Protein AF-A0A8J9Z2L7-F1 (afdb_monomer)

Sequence (195 aa):
MGVGAASMSADIEAAVGYNLTLVGPLVDHYILQLGQGMSRRLRPRFHTGPAVFSINVPPTLWRHLETLLTGYGGTATRQCCVSRAGVRSVRVTIPDIATAQRIWSPARTDGSNHLCRRHFGREAHAGQDGQIRYTSRYLGYSAVVVSSLTPVVVTCQLRTGTTTCSFYRQNYTEGGLAINTTLQATLNSADASLP

Secondary structure (DSSP, 8-state):
---------HHHHHHHHHHHHHHHHHHHHHHHHHHHHHHHHTSTTS-SEEEEEEEE--HHHHHHHHHHHHHTT-EEEEEE--STT--EEEEEEE-SHHHHHHHT-GGGTTS--SSEEEEEEEEEEE-TTS-EEEEEEEEEEEEEE--SSS-EEEEEETTTTEEEEEEEEEEE-TT--BS-HHHHHHHHHHHTT--

Nearest PDB structures (foldseek):
  8t5u-assembly1_A  TM=2.289E-01  e=2.971E-01  Mus musculus
  2zc7-assembly3_C  TM=2.705E-01  e=3.110E+00  Klebsiella pneumoniae
  1l0e-assembly2_B  TM=2.005E-01  e=1.216E+00  Escherichia coli
  1s6r-assembly1_A  TM=2.059E-01  e=1.216E+00  Enterobacter cloacae
  1l0f-assembly2_B  TM=2.002E-01  e=2.062E+00  Escherichia coli

Radius of gyration: 21.98 Å; Cα contacts (8 Å, |Δi|>4): 331; chains: 1; bounding box: 50×55×80 Å

pLDDT: mean 82.65, std 14.58, range [35.5, 96.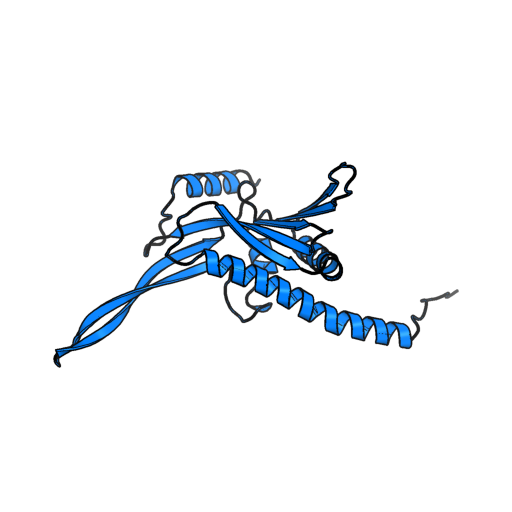75]

Foldseek 3Di:
DDDDDPPDDVVVVVVVVVVVVVLLVVLLVVLQVVLQQLLVQFAPVHAFWKDKDKDFAQLVSVVVNLCLLVVLPWDKDWDQDPDPVGWIKIKIWAAAPVSVCVSNPCVSHVNDRSFKAWDWDWDWDQDPVRDTDTDTHTFFMKGWAHHNVFIWMWMAGNVRSMIMIMTTMWTAGPVRHTPDVVVVVVSVVRVVPDD

Structure (mmCIF, N/CA/C/O backbone):
data_AF-A0A8J9Z2L7-F1
#
_entry.id   AF-A0A8J9Z2L7-F1
#
loop_
_atom_site.group_PDB
_atom_site.id
_atom_site.type_symbol
_atom_site.label_atom_id
_atom_site.label_alt_id
_atom_site.label_comp_id
_atom_site.label_asym_id
_atom_site.label_entity_id
_atom_site.label_seq_id
_atom_site.pdbx_PDB_ins_code
_atom_site.Cartn_x
_atom_site.Cartn_y
_atom_site.Cartn_z
_atom_site.occupancy
_atom_site.B_iso_or_equiv
_atom_site.auth_seq_id
_atom_site.auth_comp_id
_atom_site.auth_asym_id
_atom_site.auth_atom_id
_atom_site.pdbx_PDB_model_num
ATOM 1 N N . MET A 1 1 ? 15.530 -38.954 -34.291 1.00 35.50 1 MET A N 1
ATOM 2 C CA . MET A 1 1 ? 16.442 -37.818 -34.537 1.00 35.50 1 MET A CA 1
ATOM 3 C C . MET A 1 1 ? 16.290 -36.856 -33.373 1.00 35.50 1 MET A C 1
ATOM 5 O O . MET A 1 1 ? 15.257 -36.212 -33.277 1.00 35.50 1 MET A O 1
ATOM 9 N N . GLY A 1 2 ? 17.232 -36.865 -32.432 1.00 40.84 2 GLY A N 1
ATOM 10 C CA . GLY A 1 2 ? 17.215 -35.993 -31.257 1.00 40.84 2 GLY A CA 1
ATOM 11 C C . GLY A 1 2 ? 18.384 -35.020 -31.328 1.00 40.84 2 GLY A C 1
ATOM 12 O O . GLY A 1 2 ? 19.523 -35.462 -31.415 1.00 40.84 2 GLY A O 1
ATOM 13 N N . VAL A 1 3 ? 18.090 -33.723 -31.321 1.00 41.09 3 VAL A N 1
ATOM 14 C CA . VAL A 1 3 ? 19.039 -32.608 -31.167 1.00 41.09 3 VAL A CA 1
ATOM 15 C C . VAL A 1 3 ? 18.213 -31.463 -30.572 1.00 41.09 3 VAL A C 1
ATOM 17 O O . VAL A 1 3 ? 17.158 -31.157 -31.112 1.00 41.09 3 VAL A O 1
ATOM 20 N N . GLY A 1 4 ? 18.533 -30.786 -29.480 1.00 35.62 4 GLY A N 1
ATOM 21 C CA . GLY A 1 4 ? 19.560 -30.915 -28.459 1.00 35.62 4 GLY A CA 1
ATOM 22 C C . GLY A 1 4 ? 19.168 -29.874 -27.407 1.00 35.62 4 GLY A C 1
ATOM 23 O O . GLY A 1 4 ? 19.079 -28.689 -27.726 1.00 35.62 4 GLY A O 1
ATOM 24 N N . ALA A 1 5 ? 18.834 -30.304 -26.189 1.00 43.84 5 ALA A N 1
ATOM 25 C CA . ALA A 1 5 ? 18.627 -29.375 -25.085 1.00 43.84 5 ALA A CA 1
ATOM 26 C C . ALA A 1 5 ? 19.991 -28.748 -24.784 1.00 43.84 5 ALA A C 1
ATOM 28 O O . ALA A 1 5 ? 20.909 -29.454 -24.371 1.00 43.84 5 ALA A O 1
ATOM 29 N N . ALA A 1 6 ? 20.151 -27.459 -25.089 1.00 49.94 6 ALA A N 1
ATOM 30 C CA . ALA A 1 6 ? 21.378 -26.728 -24.816 1.00 49.94 6 ALA A CA 1
ATOM 31 C C . ALA A 1 6 ? 21.681 -26.828 -23.314 1.00 49.94 6 ALA A C 1
ATOM 33 O O . ALA A 1 6 ? 20.992 -26.221 -22.497 1.00 49.94 6 ALA A O 1
ATOM 34 N N . SER A 1 7 ? 22.674 -27.643 -22.954 1.00 57.78 7 SER A N 1
ATOM 35 C CA . SER A 1 7 ? 23.152 -27.759 -21.583 1.00 57.78 7 SER A CA 1
ATOM 36 C C . SER A 1 7 ? 23.787 -26.427 -21.200 1.00 57.78 7 SER A C 1
ATOM 38 O O . SER A 1 7 ? 24.862 -26.073 -21.691 1.00 57.78 7 SER A O 1
ATOM 40 N N . MET A 1 8 ? 23.096 -25.667 -20.361 1.00 55.44 8 MET A N 1
ATOM 41 C CA . MET A 1 8 ? 23.640 -24.478 -19.721 1.00 55.44 8 MET A CA 1
ATOM 42 C C . MET A 1 8 ? 24.857 -24.926 -18.895 1.00 55.44 8 MET A C 1
ATOM 44 O O . MET A 1 8 ? 24.758 -25.888 -18.138 1.00 55.44 8 MET A O 1
ATOM 48 N N . SER A 1 9 ? 26.036 -24.328 -19.099 1.00 69.81 9 SER A N 1
ATOM 49 C CA . SER A 1 9 ? 27.246 -24.778 -18.397 1.00 69.81 9 SER A CA 1
ATOM 50 C C . SER A 1 9 ? 27.082 -24.585 -16.887 1.00 69.81 9 SER A C 1
ATOM 52 O O . SER A 1 9 ? 26.606 -23.526 -16.472 1.00 69.81 9 SER A O 1
ATOM 54 N N . ALA A 1 10 ? 27.532 -25.547 -16.080 1.00 66.94 10 ALA A N 1
ATOM 55 C CA . ALA A 1 10 ? 27.380 -25.549 -14.620 1.00 66.94 10 ALA A CA 1
ATOM 56 C C . ALA A 1 10 ? 27.848 -24.247 -13.937 1.00 66.94 10 ALA A C 1
ATOM 58 O O . ALA A 1 10 ? 27.241 -23.806 -12.966 1.00 66.94 10 ALA A O 1
ATOM 59 N N . ASP A 1 11 ? 28.861 -23.573 -14.486 1.00 60.12 11 ASP A N 1
ATOM 60 C CA . ASP A 1 11 ? 29.358 -22.290 -13.970 1.00 60.12 11 ASP A CA 1
ATOM 61 C C . ASP A 1 11 ? 28.362 -21.138 -14.165 1.00 60.12 11 ASP A C 1
ATOM 63 O O . ASP A 1 11 ? 28.245 -20.250 -13.321 1.00 60.12 11 ASP A O 1
ATOM 67 N N . ILE A 1 12 ? 27.599 -21.168 -15.261 1.00 57.69 12 ILE A N 1
ATOM 68 C CA . ILE A 1 12 ? 26.518 -20.215 -15.527 1.00 57.69 12 ILE A CA 1
ATOM 69 C C . ILE A 1 12 ? 25.335 -20.534 -14.614 1.00 57.69 12 ILE A C 1
ATOM 71 O O . ILE A 1 12 ? 24.745 -19.616 -14.060 1.00 57.69 12 ILE A O 1
ATOM 75 N N . GLU A 1 13 ? 25.009 -21.808 -14.406 1.00 60.59 13 GLU A N 1
ATOM 76 C CA . GLU A 1 13 ? 23.967 -22.224 -13.461 1.00 60.59 13 GLU A CA 1
ATOM 77 C C . GLU A 1 13 ? 24.297 -21.803 -12.025 1.00 60.59 13 GLU A C 1
ATOM 79 O O . GLU A 1 13 ? 23.452 -21.224 -11.344 1.00 60.59 13 GLU A O 1
ATOM 84 N N . ALA A 1 14 ? 25.543 -22.001 -11.590 1.00 56.97 14 ALA A N 1
ATOM 85 C CA . ALA A 1 14 ? 26.022 -21.554 -10.292 1.00 56.97 14 ALA A CA 1
ATOM 86 C C . ALA A 1 14 ? 25.994 -20.023 -10.190 1.00 56.97 14 ALA A C 1
ATOM 88 O O . ALA A 1 14 ? 25.432 -19.485 -9.240 1.00 56.97 14 ALA A O 1
ATOM 89 N N . ALA A 1 15 ? 26.525 -19.296 -11.178 1.00 57.75 15 ALA A N 1
ATOM 90 C CA . ALA A 1 15 ? 26.525 -17.832 -11.176 1.00 57.75 15 ALA A CA 1
ATOM 91 C C . ALA A 1 15 ? 25.106 -17.234 -11.227 1.00 57.75 15 ALA A C 1
ATOM 93 O O . ALA A 1 15 ? 24.830 -16.228 -10.570 1.00 57.75 15 ALA A O 1
ATOM 94 N N . VAL 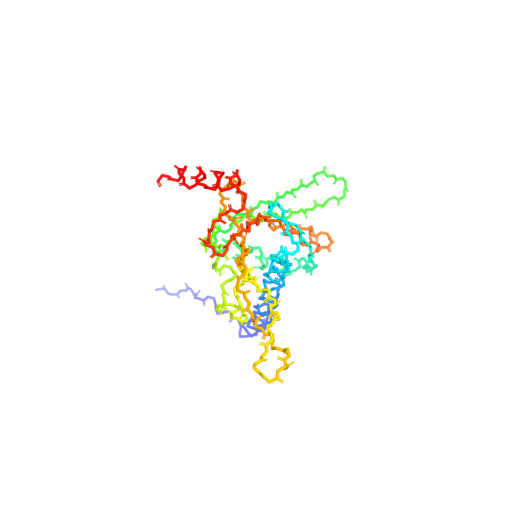A 1 16 ? 24.189 -17.844 -11.979 1.00 59.72 16 VAL A N 1
ATOM 95 C CA .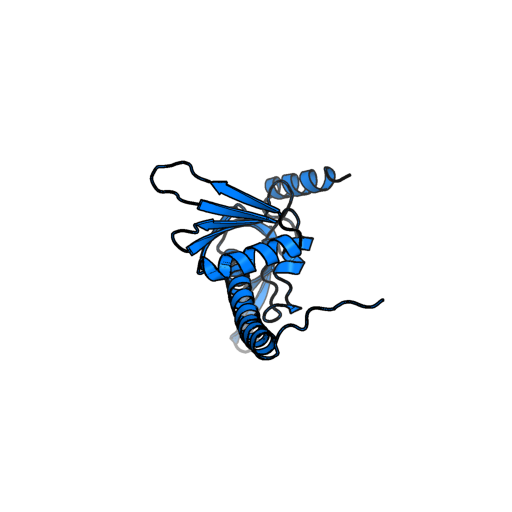 VAL A 1 16 ? 22.771 -17.462 -12.022 1.00 59.72 16 VAL A CA 1
ATOM 96 C C . VAL A 1 16 ? 22.093 -17.808 -10.698 1.00 59.72 16 VAL A C 1
ATOM 98 O O . VAL A 1 16 ? 21.376 -16.969 -10.161 1.00 59.72 16 VAL A O 1
ATOM 101 N N . GLY A 1 17 ? 22.383 -18.971 -10.113 1.00 54.38 17 GLY A N 1
ATOM 102 C CA . GLY A 1 17 ? 21.909 -19.373 -8.791 1.00 54.38 17 GLY A CA 1
ATOM 103 C C . GLY A 1 17 ? 22.358 -18.415 -7.685 1.00 54.38 17 GLY A C 1
ATOM 104 O O . GLY A 1 17 ? 21.526 -17.963 -6.899 1.00 54.38 17 GLY A O 1
ATOM 105 N N . TYR A 1 18 ? 23.637 -18.023 -7.661 1.00 55.59 18 TYR A N 1
ATOM 106 C CA . TYR A 1 18 ? 24.196 -17.050 -6.711 1.00 55.59 18 TYR A CA 1
ATOM 107 C C . TYR A 1 18 ? 23.611 -15.641 -6.895 1.00 55.59 18 TYR A C 1
ATOM 109 O O . TYR A 1 18 ? 23.259 -14.970 -5.925 1.00 55.59 18 TYR A O 1
ATOM 117 N N . ASN A 1 19 ? 23.444 -15.186 -8.140 1.00 57.50 19 ASN A N 1
ATOM 118 C CA . ASN A 1 19 ? 22.815 -13.891 -8.404 1.00 57.50 19 ASN A CA 1
ATOM 119 C C . ASN A 1 19 ? 21.320 -13.887 -8.037 1.00 57.50 19 ASN A C 1
ATOM 121 O O . ASN A 1 19 ? 20.838 -12.920 -7.452 1.00 57.50 19 ASN A O 1
ATOM 125 N N . LEU A 1 20 ? 20.580 -14.965 -8.312 1.00 57.41 20 LEU A N 1
ATOM 126 C CA . LEU A 1 20 ? 19.163 -15.087 -7.946 1.00 57.41 20 LEU A CA 1
ATOM 127 C C . LEU A 1 20 ? 18.958 -15.192 -6.428 1.00 57.41 20 LEU A C 1
ATOM 129 O O . LEU A 1 20 ? 18.031 -14.575 -5.899 1.00 57.41 20 LEU A O 1
ATOM 133 N N . THR A 1 21 ? 19.839 -15.913 -5.726 1.00 61.78 21 THR A N 1
ATOM 134 C CA . THR A 1 21 ? 19.800 -16.041 -4.256 1.00 61.78 21 THR A CA 1
ATOM 135 C C . THR A 1 21 ? 20.042 -14.717 -3.538 1.00 61.78 21 THR A C 1
ATOM 137 O O . THR A 1 21 ? 19.477 -14.517 -2.467 1.00 61.78 21 THR A O 1
ATOM 140 N N . LEU A 1 22 ? 20.803 -13.784 -4.122 1.00 65.50 22 LEU A N 1
ATOM 141 C CA . LEU A 1 22 ? 20.984 -12.443 -3.555 1.00 65.50 22 LEU A CA 1
ATOM 142 C C . LEU A 1 22 ? 19.869 -11.465 -3.972 1.00 65.50 22 LEU A C 1
ATOM 144 O O . LEU A 1 22 ? 19.419 -10.646 -3.169 1.00 65.50 22 LEU A O 1
ATOM 148 N N . VAL A 1 23 ? 19.408 -11.534 -5.226 1.00 76.31 23 VAL A N 1
ATOM 149 C CA . VAL A 1 23 ? 18.422 -10.583 -5.770 1.00 76.31 23 VAL A CA 1
ATOM 150 C C . VAL A 1 23 ? 17.047 -10.751 -5.123 1.00 76.31 23 VAL A C 1
ATOM 152 O O . VAL A 1 23 ? 16.400 -9.741 -4.848 1.00 76.31 23 VAL A O 1
ATOM 155 N N . GLY A 1 24 ? 16.611 -11.981 -4.829 1.00 80.12 24 GLY A N 1
ATOM 156 C CA . GLY A 1 24 ? 15.323 -12.238 -4.169 1.00 80.12 24 GLY A CA 1
ATOM 157 C C . GLY A 1 24 ? 15.169 -11.489 -2.834 1.00 80.12 24 GLY A C 1
ATOM 158 O O . GLY A 1 24 ? 14.312 -10.606 -2.738 1.00 80.12 24 GLY A O 1
ATOM 159 N N . PRO A 1 25 ? 16.044 -11.737 -1.840 1.00 84.25 25 PRO A N 1
ATOM 160 C CA . PRO A 1 25 ? 16.013 -11.045 -0.551 1.00 84.25 25 PRO A CA 1
ATOM 161 C C . PRO A 1 25 ? 16.142 -9.520 -0.657 1.00 84.25 25 PRO A C 1
ATOM 163 O O . PRO A 1 25 ? 15.517 -8.789 0.113 1.00 84.25 25 PRO A O 1
ATOM 166 N N . LEU A 1 26 ? 16.924 -9.013 -1.617 1.00 86.50 26 LEU A N 1
ATOM 167 C CA . LEU A 1 26 ? 17.055 -7.571 -1.842 1.00 86.50 26 LEU A CA 1
ATOM 168 C C . LEU A 1 26 ? 15.757 -6.954 -2.372 1.00 86.50 26 LEU A C 1
ATOM 170 O O . LEU A 1 26 ? 15.351 -5.888 -1.911 1.00 86.50 26 LEU A O 1
ATOM 174 N N . VAL A 1 27 ? 15.081 -7.612 -3.316 1.00 88.19 27 VAL A N 1
ATOM 175 C CA . VAL A 1 27 ? 13.773 -7.159 -3.812 1.00 88.19 27 VAL A CA 1
ATOM 176 C C . VAL A 1 27 ? 12.740 -7.194 -2.686 1.00 88.19 27 VAL A C 1
ATOM 178 O O . VAL A 1 27 ? 11.997 -6.225 -2.513 1.00 88.19 27 VAL A O 1
ATOM 181 N N . ASP A 1 28 ? 12.737 -8.249 -1.872 1.00 88.12 28 ASP A N 1
ATOM 182 C CA . ASP A 1 28 ? 11.839 -8.382 -0.719 1.00 88.12 28 ASP A CA 1
ATOM 183 C C . ASP A 1 28 ? 12.077 -7.298 0.327 1.00 88.12 28 ASP A C 1
ATOM 185 O O . ASP A 1 28 ? 11.120 -6.717 0.842 1.00 88.12 28 ASP A O 1
ATOM 189 N N . HIS A 1 29 ? 13.337 -6.929 0.565 1.00 90.12 29 HIS A N 1
ATOM 190 C CA . HIS A 1 29 ? 13.677 -5.800 1.421 1.00 90.12 29 HIS A CA 1
ATOM 191 C C . HIS A 1 29 ? 13.029 -4.494 0.936 1.00 90.12 29 HIS A C 1
ATOM 193 O O . HIS A 1 29 ? 12.456 -3.754 1.737 1.00 90.12 29 HIS A O 1
ATOM 199 N N . TYR A 1 30 ? 13.056 -4.204 -0.368 1.00 92.31 30 TYR A N 1
ATOM 200 C CA . TYR A 1 30 ? 12.425 -2.991 -0.900 1.00 92.31 30 TYR A CA 1
ATOM 201 C C . TYR A 1 30 ? 10.895 -3.056 -0.892 1.00 92.31 30 TYR A C 1
ATOM 203 O O . TYR A 1 30 ? 10.243 -2.042 -0.630 1.00 92.31 30 TYR A O 1
ATOM 211 N N . ILE A 1 31 ? 10.305 -4.233 -1.103 1.00 91.88 31 ILE A N 1
ATOM 212 C CA . ILE A 1 31 ? 8.859 -4.436 -0.937 1.00 91.88 31 ILE A CA 1
ATOM 213 C C . ILE A 1 31 ? 8.446 -4.190 0.518 1.00 91.88 31 ILE A C 1
ATOM 215 O O . ILE A 1 31 ? 7.466 -3.480 0.766 1.00 91.88 31 ILE A O 1
ATOM 219 N N . LEU A 1 32 ? 9.232 -4.689 1.475 1.00 92.62 32 LEU A N 1
ATOM 220 C CA . LEU A 1 32 ? 9.053 -4.426 2.899 1.00 92.62 32 LEU A CA 1
ATOM 221 C C . LEU A 1 32 ? 9.188 -2.930 3.207 1.00 92.62 32 LEU A C 1
ATOM 223 O O . LEU A 1 32 ? 8.340 -2.376 3.903 1.00 92.62 32 LEU A O 1
ATOM 227 N N . GLN A 1 33 ? 10.195 -2.238 2.664 1.00 93.38 33 GLN A N 1
ATOM 228 C CA . GLN A 1 33 ? 10.343 -0.790 2.845 1.00 93.38 33 GLN A CA 1
ATOM 229 C C . GLN A 1 33 ? 9.135 -0.007 2.309 1.00 93.38 33 GLN A C 1
ATOM 231 O O . GLN A 1 33 ? 8.671 0.927 2.970 1.00 93.38 33 GLN A O 1
ATOM 236 N N . LEU A 1 34 ? 8.592 -0.394 1.149 1.00 94.00 34 LEU A N 1
ATOM 237 C CA . LEU A 1 34 ? 7.359 0.189 0.613 1.00 94.00 34 LEU A CA 1
ATOM 238 C C . LEU A 1 34 ? 6.175 -0.060 1.559 1.00 94.00 34 LEU A C 1
ATOM 240 O O . LEU A 1 34 ? 5.474 0.886 1.922 1.00 94.00 34 LEU A O 1
ATOM 244 N N . GLY A 1 35 ? 5.994 -1.294 2.036 1.00 93.50 35 GLY A N 1
ATOM 245 C CA . GLY A 1 35 ? 4.934 -1.639 2.988 1.00 93.50 35 GLY A CA 1
ATOM 246 C C . GLY A 1 35 ? 5.051 -0.866 4.308 1.00 93.50 35 GLY A C 1
ATOM 247 O O . GLY A 1 35 ? 4.097 -0.241 4.778 1.00 93.50 35 GLY A O 1
ATOM 248 N N . GLN A 1 36 ? 6.247 -0.801 4.890 1.00 93.75 36 GLN A N 1
ATOM 249 C CA . GLN A 1 36 ? 6.508 -0.003 6.088 1.00 93.75 36 GLN A CA 1
ATOM 250 C C . GLN A 1 36 ? 6.245 1.488 5.850 1.00 93.75 36 GLN A C 1
ATOM 252 O O . GLN A 1 36 ? 5.700 2.167 6.726 1.00 93.75 36 GLN A O 1
ATOM 257 N N . GLY A 1 37 ? 6.602 2.005 4.672 1.00 94.56 37 GLY A N 1
ATOM 258 C CA . GLY A 1 37 ? 6.291 3.366 4.249 1.00 94.56 37 GLY A CA 1
ATOM 259 C C . GLY A 1 37 ? 4.787 3.644 4.255 1.00 94.56 37 GLY A C 1
ATOM 260 O O . GLY A 1 37 ? 4.357 4.633 4.857 1.00 94.56 37 GLY A O 1
ATOM 261 N N . MET A 1 38 ? 3.982 2.733 3.700 1.00 94.75 38 MET A N 1
ATOM 262 C CA . MET A 1 38 ? 2.518 2.809 3.756 1.00 94.75 38 MET A CA 1
ATOM 263 C C . MET A 1 38 ? 2.012 2.782 5.201 1.00 94.75 38 MET A C 1
ATOM 265 O O . MET A 1 38 ? 1.351 3.722 5.646 1.00 94.75 38 MET A O 1
ATOM 269 N N . SER A 1 39 ? 2.412 1.781 5.988 1.00 94.00 39 SER A N 1
ATOM 270 C CA . SER A 1 39 ? 1.982 1.615 7.384 1.00 94.00 39 SER A CA 1
ATOM 271 C C . SER A 1 39 ? 2.339 2.812 8.281 1.00 94.00 39 SER A C 1
ATOM 273 O O . SER A 1 39 ? 1.588 3.183 9.193 1.00 94.00 39 SER A O 1
ATOM 275 N N . ARG A 1 40 ? 3.471 3.484 8.029 1.00 94.12 40 ARG A N 1
ATOM 276 C CA . ARG A 1 40 ? 3.850 4.725 8.732 1.00 94.12 40 ARG A CA 1
ATOM 277 C C . ARG A 1 40 ? 2.889 5.873 8.431 1.00 94.12 40 ARG A C 1
ATOM 279 O O . ARG A 1 40 ? 2.658 6.704 9.309 1.00 94.12 40 ARG A O 1
ATOM 286 N N . ARG A 1 41 ? 2.327 5.924 7.224 1.00 95.38 41 ARG A N 1
ATOM 287 C CA . ARG A 1 41 ? 1.350 6.935 6.784 1.00 95.38 41 ARG A CA 1
ATOM 288 C C . ARG A 1 41 ? -0.091 6.598 7.163 1.00 95.38 41 ARG A C 1
ATOM 290 O O . ARG A 1 41 ? -0.947 7.462 6.992 1.00 95.38 41 ARG A O 1
ATOM 297 N N . LEU A 1 42 ? -0.329 5.416 7.728 1.00 94.25 42 LEU A N 1
ATOM 298 C CA . LEU A 1 42 ? -1.598 5.016 8.341 1.00 94.25 42 LEU A CA 1
ATOM 299 C C . LEU A 1 42 ? -1.689 5.367 9.834 1.00 94.25 42 LEU A C 1
ATOM 301 O O . LEU A 1 42 ? -2.661 4.999 10.466 1.00 94.25 42 LEU A O 1
ATOM 305 N N . ARG A 1 43 ? -0.690 6.022 10.446 1.00 91.44 43 ARG A N 1
ATOM 306 C CA . ARG A 1 43 ? -0.738 6.399 11.877 1.00 91.44 43 ARG A CA 1
ATOM 307 C C . ARG A 1 43 ? -1.921 7.341 12.194 1.00 91.44 43 ARG A C 1
ATOM 309 O O . ARG A 1 43 ? -2.243 8.162 11.342 1.00 91.44 43 ARG A O 1
ATOM 316 N N . PRO A 1 44 ? -2.457 7.343 13.434 1.00 84.69 44 PRO A N 1
ATOM 317 C CA . PRO A 1 44 ? -3.661 8.109 13.794 1.00 84.69 44 PRO A CA 1
ATOM 318 C C . PRO A 1 44 ? -3.587 9.612 13.492 1.00 84.69 44 PRO A C 1
ATOM 320 O O . PRO A 1 44 ? -4.590 10.234 13.170 1.00 84.69 44 PRO A O 1
ATOM 323 N N . ARG A 1 45 ? -2.384 10.203 13.556 1.00 87.44 45 ARG A N 1
ATOM 324 C CA . ARG A 1 45 ? -2.146 11.636 13.290 1.00 87.44 45 ARG A CA 1
ATOM 325 C C . ARG A 1 45 ? -2.464 12.086 11.859 1.00 87.44 45 ARG A C 1
ATOM 327 O O . ARG A 1 45 ? -2.326 13.259 11.541 1.00 87.44 45 ARG A O 1
ATOM 334 N N . PHE A 1 46 ? -2.742 11.147 10.964 1.00 89.19 46 PHE A N 1
ATOM 335 C CA . PHE A 1 46 ? -2.898 11.396 9.547 1.00 89.19 46 PHE A CA 1
ATOM 336 C C . PHE A 1 46 ? -4.373 11.308 9.128 1.00 89.19 46 PHE A C 1
ATOM 338 O O . PHE A 1 46 ? -5.043 10.311 9.383 1.00 89.19 46 PHE A O 1
ATOM 345 N N . HIS A 1 47 ? -4.862 12.336 8.431 1.00 87.56 47 HIS A N 1
ATOM 346 C CA . HIS A 1 47 ? -6.238 12.396 7.923 1.00 87.56 47 HIS A CA 1
ATOM 347 C C . HIS A 1 47 ? -6.444 11.561 6.654 1.00 87.56 47 HIS A C 1
ATOM 349 O O . HIS A 1 47 ? -5.492 11.320 5.911 1.00 87.56 47 HIS A O 1
ATOM 355 N N . THR A 1 48 ? -7.688 11.169 6.376 1.00 90.69 48 THR A N 1
ATOM 356 C CA . THR A 1 48 ? -8.103 10.486 5.135 1.00 90.69 48 THR A CA 1
ATOM 357 C C . THR A 1 48 ? -7.680 11.247 3.878 1.00 90.69 48 THR A C 1
ATOM 359 O O . THR A 1 48 ? -7.680 12.477 3.893 1.00 90.69 48 THR A O 1
ATOM 362 N N . GLY A 1 49 ? -7.376 10.537 2.791 1.00 91.00 49 GLY A N 1
ATOM 363 C CA . GLY A 1 49 ? -7.038 11.138 1.496 1.00 91.00 49 GLY A CA 1
ATOM 364 C C . GLY A 1 49 ? -5.727 10.614 0.899 1.00 91.00 49 GLY A C 1
ATOM 365 O O . GLY A 1 49 ? -5.281 9.523 1.266 1.00 91.00 49 GLY A O 1
ATOM 366 N N . PRO A 1 50 ? -5.106 11.358 -0.034 1.00 93.44 50 PRO A N 1
ATOM 367 C CA . PRO A 1 50 ? -3.885 10.922 -0.696 1.00 93.44 50 PRO A CA 1
ATOM 368 C C . PRO A 1 50 ? -2.683 10.961 0.256 1.00 93.44 50 PRO A C 1
ATOM 370 O O . PRO A 1 50 ? -2.489 11.894 1.038 1.00 93.44 50 PRO A O 1
ATOM 373 N N . ALA A 1 51 ? -1.841 9.940 0.168 1.00 95.19 51 ALA A N 1
ATOM 374 C CA . ALA A 1 51 ? -0.584 9.825 0.882 1.00 95.19 51 ALA A CA 1
ATOM 375 C C . ALA A 1 51 ? 0.538 9.511 -0.106 1.00 95.19 51 ALA A C 1
ATOM 377 O O . ALA A 1 51 ? 0.376 8.696 -1.011 1.00 95.19 51 ALA A O 1
ATOM 378 N N . VAL A 1 52 ? 1.688 10.155 0.093 1.00 96.19 52 VAL A N 1
ATOM 379 C CA . VAL A 1 52 ? 2.879 9.983 -0.745 1.00 96.19 52 VAL A CA 1
ATOM 380 C C . VAL A 1 52 ? 4.112 9.852 0.141 1.00 96.19 52 VAL A C 1
ATOM 382 O O . VAL A 1 52 ? 4.234 10.529 1.169 1.00 96.19 52 VAL A O 1
ATOM 385 N N . PHE A 1 53 ? 5.029 8.975 -0.245 1.00 96.44 53 PHE A N 1
ATOM 386 C CA . PHE A 1 53 ? 6.372 8.889 0.321 1.00 96.44 53 PHE A CA 1
ATOM 387 C C . PHE A 1 53 ? 7.355 8.380 -0.734 1.00 96.44 53 PHE A C 1
ATOM 389 O O . PHE A 1 53 ? 6.942 7.803 -1.738 1.00 96.44 53 PHE A O 1
ATOM 396 N N . SER A 1 54 ? 8.649 8.570 -0.486 1.00 95.81 54 SER A N 1
ATOM 397 C CA . SER A 1 54 ? 9.701 8.113 -1.390 1.00 95.81 54 SER A CA 1
ATOM 398 C C . SER A 1 54 ? 10.757 7.307 -0.644 1.00 95.81 54 SER A C 1
ATOM 400 O O . SER A 1 54 ? 11.025 7.556 0.532 1.00 95.81 54 SER A O 1
ATOM 402 N N . ILE A 1 55 ? 11.339 6.345 -1.347 1.00 95.12 55 ILE A N 1
ATOM 403 C CA . ILE A 1 55 ? 12.493 5.546 -0.940 1.00 95.12 55 ILE A CA 1
ATOM 404 C C . ILE A 1 55 ? 13.511 5.543 -2.084 1.00 95.12 55 ILE A C 1
ATOM 406 O O . ILE A 1 55 ? 13.165 5.825 -3.232 1.00 95.12 55 ILE A O 1
ATOM 410 N N . ASN A 1 56 ? 14.763 5.213 -1.787 1.00 93.50 56 ASN A N 1
ATOM 411 C CA . ASN A 1 56 ? 15.799 5.090 -2.808 1.00 93.50 56 ASN A CA 1
ATOM 412 C C . ASN A 1 56 ? 15.978 3.616 -3.164 1.00 93.50 56 ASN A C 1
ATOM 414 O O . ASN A 1 56 ? 16.457 2.836 -2.344 1.00 93.50 56 ASN A O 1
ATOM 418 N N . VAL A 1 57 ? 15.590 3.252 -4.385 1.00 89.94 57 VAL A N 1
ATOM 419 C CA . VAL A 1 57 ? 15.776 1.914 -4.952 1.00 89.94 57 VAL A CA 1
ATOM 420 C C . VAL A 1 57 ? 16.787 2.028 -6.089 1.00 89.94 57 VAL A C 1
ATOM 422 O O . VAL A 1 57 ? 16.528 2.744 -7.061 1.00 89.94 57 VAL A O 1
ATOM 425 N N . PRO A 1 58 ? 17.933 1.335 -6.015 1.00 88.38 58 PRO A N 1
ATOM 426 C CA . PRO A 1 58 ? 18.894 1.308 -7.104 1.00 88.38 58 PRO A CA 1
ATOM 427 C C . PRO A 1 58 ? 18.218 0.930 -8.433 1.00 88.38 58 PRO A C 1
ATOM 429 O O . PRO A 1 58 ? 17.455 -0.041 -8.472 1.00 88.38 58 PRO A O 1
ATOM 432 N N . PRO A 1 59 ? 18.504 1.636 -9.543 1.00 84.19 59 PRO A N 1
ATOM 433 C CA . PRO A 1 59 ? 17.883 1.350 -10.840 1.00 84.19 59 PRO A CA 1
ATOM 434 C C . PRO A 1 59 ? 18.085 -0.094 -11.328 1.00 84.19 59 PRO A C 1
ATOM 436 O O . PRO A 1 59 ? 17.259 -0.617 -12.076 1.00 84.19 59 PRO A O 1
ATOM 439 N N . THR A 1 60 ? 19.164 -0.749 -10.890 1.00 83.62 60 THR A N 1
ATOM 440 C CA . THR A 1 60 ? 19.458 -2.165 -11.156 1.00 83.62 60 THR A CA 1
ATOM 441 C C . THR A 1 60 ? 18.423 -3.097 -10.526 1.00 83.62 60 THR A C 1
ATOM 443 O O . THR A 1 60 ? 17.942 -4.012 -11.187 1.00 83.62 60 THR A O 1
ATOM 446 N N . LEU A 1 61 ? 18.016 -2.824 -9.284 1.00 87.75 61 LEU A N 1
ATOM 447 C CA . LEU A 1 61 ? 17.010 -3.604 -8.556 1.00 87.75 61 LEU A CA 1
ATOM 448 C C . LEU A 1 61 ? 15.582 -3.224 -8.943 1.00 87.75 61 LEU A C 1
ATOM 450 O O . LEU A 1 61 ? 14.676 -4.051 -8.855 1.00 87.75 61 LEU A O 1
ATOM 454 N N . TRP A 1 62 ? 15.381 -2.000 -9.437 1.00 87.62 62 TRP A N 1
ATOM 455 C CA . TRP A 1 62 ? 14.065 -1.540 -9.862 1.00 87.62 62 TRP A CA 1
ATOM 456 C C . TRP A 1 62 ? 13.450 -2.419 -10.954 1.00 87.62 62 TRP A C 1
ATOM 458 O O . TRP A 1 62 ? 12.254 -2.666 -10.909 1.00 87.62 62 TRP A O 1
ATOM 468 N N . ARG A 1 63 ? 14.237 -2.939 -11.905 1.00 87.00 63 ARG A N 1
ATOM 469 C CA . ARG A 1 63 ? 13.702 -3.831 -12.952 1.00 87.00 63 ARG A CA 1
ATOM 470 C C . ARG A 1 63 ? 13.115 -5.115 -12.374 1.00 87.00 63 ARG A C 1
ATOM 472 O O . ARG A 1 63 ? 12.064 -5.554 -12.820 1.00 87.00 63 ARG A O 1
ATOM 479 N N . HIS A 1 64 ? 13.773 -5.698 -11.376 1.00 89.69 64 HIS A N 1
ATOM 480 C CA . HIS A 1 64 ? 13.270 -6.896 -10.705 1.00 89.69 64 HIS A CA 1
ATOM 481 C C . HIS A 1 64 ? 12.009 -6.587 -9.899 1.00 89.69 64 HIS A C 1
ATOM 483 O O . HIS A 1 64 ? 11.054 -7.358 -9.929 1.00 89.69 64 HIS A O 1
ATOM 489 N N . LEU A 1 65 ? 11.976 -5.425 -9.245 1.00 90.00 65 LEU A N 1
ATOM 490 C CA . LEU A 1 65 ? 10.800 -4.959 -8.523 1.00 90.00 65 LEU A CA 1
ATOM 491 C C . LEU A 1 65 ? 9.632 -4.642 -9.476 1.00 90.00 65 LEU A C 1
ATOM 493 O O . LEU A 1 65 ? 8.508 -5.033 -9.191 1.00 90.00 65 LEU A O 1
ATOM 497 N N . GLU A 1 66 ? 9.885 -4.019 -10.630 1.00 90.88 66 GLU A N 1
ATOM 498 C CA . GLU A 1 66 ? 8.905 -3.791 -11.703 1.00 90.88 66 GLU A CA 1
ATOM 499 C C . GLU A 1 66 ? 8.301 -5.118 -12.167 1.00 90.88 66 GLU A C 1
ATOM 501 O O . GLU A 1 66 ? 7.083 -5.261 -12.107 1.00 90.88 66 GLU A O 1
ATOM 506 N N . THR A 1 67 ? 9.135 -6.092 -12.551 1.00 89.88 67 THR A N 1
ATOM 507 C CA . THR A 1 67 ? 8.691 -7.432 -12.978 1.00 89.88 67 THR A CA 1
ATOM 508 C C . THR A 1 67 ? 7.850 -8.121 -11.913 1.00 89.88 67 THR A C 1
ATOM 510 O O . THR A 1 67 ? 6.892 -8.823 -12.223 1.00 89.88 67 THR A O 1
ATOM 513 N N . LEU A 1 68 ? 8.193 -7.920 -10.645 1.00 90.81 68 LEU A N 1
ATOM 514 C CA . LEU A 1 68 ? 7.448 -8.496 -9.545 1.00 90.81 68 LEU A CA 1
ATOM 515 C C . LEU A 1 68 ? 6.074 -7.850 -9.385 1.00 90.81 68 LEU A C 1
ATOM 517 O O . LEU A 1 68 ? 5.065 -8.548 -9.321 1.00 90.81 68 LEU A O 1
ATOM 521 N N . LEU A 1 69 ? 6.030 -6.518 -9.325 1.00 91.25 69 LEU A N 1
ATOM 522 C CA . LEU A 1 69 ? 4.780 -5.782 -9.178 1.00 91.25 69 LEU A CA 1
ATOM 523 C C . LEU A 1 69 ? 3.832 -6.070 -10.349 1.00 91.25 69 LEU A C 1
ATOM 525 O O . LEU A 1 69 ? 2.632 -6.217 -10.130 1.00 91.25 69 LEU A O 1
ATOM 529 N N . THR A 1 70 ? 4.357 -6.186 -11.572 1.00 91.56 70 THR A N 1
ATOM 530 C CA . THR A 1 70 ? 3.547 -6.557 -12.738 1.00 91.56 70 THR A CA 1
ATOM 531 C C . THR A 1 70 ? 3.139 -8.024 -12.727 1.00 91.56 70 THR A C 1
ATOM 533 O O . THR A 1 70 ? 1.990 -8.326 -13.033 1.00 91.56 70 THR A O 1
ATOM 536 N N . GLY A 1 71 ? 4.022 -8.929 -12.296 1.00 89.00 71 GLY A N 1
ATOM 537 C CA . GLY A 1 71 ? 3.729 -10.359 -12.174 1.00 89.00 71 GLY A CA 1
ATOM 538 C C . GLY A 1 71 ? 2.569 -10.675 -11.224 1.00 89.00 71 GLY A C 1
ATOM 539 O O . GLY A 1 71 ? 1.841 -11.636 -11.451 1.00 89.00 71 GLY A O 1
ATOM 540 N N . TYR A 1 72 ? 2.344 -9.847 -10.199 1.00 88.25 72 TYR A N 1
ATOM 541 C CA . TYR A 1 72 ? 1.205 -9.995 -9.285 1.00 88.25 72 TYR A CA 1
ATOM 542 C C . TYR A 1 72 ? -0.112 -9.381 -9.787 1.00 88.25 72 TYR A C 1
ATOM 544 O O . TYR A 1 72 ? -1.145 -9.634 -9.164 1.00 88.25 72 TYR A O 1
ATOM 552 N N . GLY A 1 73 ? -0.093 -8.611 -10.883 1.00 87.25 73 GLY A N 1
ATOM 553 C CA . GLY A 1 73 ? -1.276 -7.951 -11.456 1.00 87.25 73 GLY A CA 1
ATOM 554 C C . GLY A 1 73 ? -1.141 -6.437 -11.671 1.00 87.25 73 GLY A C 1
ATOM 555 O O . GLY A 1 73 ? -2.078 -5.795 -12.139 1.00 87.25 73 GLY A O 1
ATOM 556 N N . GLY A 1 74 ? 0.004 -5.833 -11.337 1.00 89.31 74 GLY A N 1
ATOM 557 C CA . GLY A 1 74 ? 0.257 -4.418 -11.610 1.00 89.31 74 GLY A CA 1
ATOM 558 C C . GLY A 1 74 ? 0.450 -4.117 -13.102 1.00 89.31 74 GLY A C 1
ATOM 559 O O . GLY A 1 74 ? 0.917 -4.947 -13.878 1.00 89.31 74 GLY A O 1
ATOM 560 N N . THR A 1 75 ? 0.158 -2.886 -13.514 1.00 90.56 75 THR A N 1
ATOM 561 C CA . THR A 1 75 ? 0.372 -2.408 -14.887 1.00 90.56 75 THR A CA 1
ATOM 562 C C . THR A 1 75 ? 1.528 -1.414 -14.937 1.00 90.56 75 THR A C 1
ATOM 564 O O . THR A 1 75 ? 1.504 -0.359 -14.300 1.00 90.56 75 THR A O 1
ATOM 567 N N . ALA A 1 76 ? 2.579 -1.749 -15.688 1.00 87.25 76 ALA A N 1
ATOM 568 C CA . ALA A 1 76 ? 3.725 -0.868 -15.881 1.00 87.25 76 ALA A CA 1
ATOM 569 C C . ALA A 1 76 ? 3.512 0.049 -17.090 1.00 87.25 76 ALA A C 1
ATOM 571 O O . ALA A 1 76 ? 3.278 -0.395 -18.210 1.00 87.25 76 ALA A O 1
ATOM 572 N N . THR A 1 77 ? 3.670 1.345 -16.863 1.00 85.88 77 THR A N 1
ATOM 573 C CA . THR A 1 77 ? 3.713 2.386 -17.887 1.00 85.88 77 THR A CA 1
ATOM 574 C C . THR A 1 77 ? 5.083 3.045 -17.841 1.00 85.88 77 THR A C 1
ATOM 576 O O . THR A 1 77 ? 5.564 3.475 -16.790 1.00 85.88 77 THR A O 1
ATOM 579 N N . ARG A 1 78 ? 5.763 3.096 -18.985 1.00 80.38 78 ARG A N 1
ATOM 580 C CA . ARG A 1 78 ? 7.084 3.721 -19.095 1.00 80.38 78 ARG A CA 1
ATOM 581 C C . ARG A 1 78 ? 6.896 5.112 -19.669 1.00 80.38 78 ARG A C 1
ATOM 583 O O . ARG A 1 78 ? 6.539 5.254 -20.833 1.00 80.38 78 ARG A O 1
ATOM 590 N N . GLN A 1 79 ? 7.115 6.126 -18.843 1.00 71.50 79 GLN A N 1
ATOM 591 C CA . GLN A 1 79 ? 7.062 7.510 -19.280 1.00 71.50 79 GLN A CA 1
ATOM 592 C C . GLN A 1 79 ? 8.468 7.922 -19.721 1.00 71.50 79 GLN A C 1
ATOM 594 O O . GLN A 1 79 ? 9.410 8.017 -18.931 1.00 71.50 79 GLN A O 1
ATOM 599 N N . CYS A 1 80 ? 8.619 8.125 -21.025 1.00 57.91 80 CYS A N 1
ATOM 600 C CA . CYS A 1 80 ? 9.803 8.747 -21.593 1.00 57.91 80 CYS A CA 1
ATOM 601 C C . CYS A 1 80 ? 9.561 10.255 -21.614 1.00 57.91 80 CYS A C 1
ATOM 603 O O . CYS A 1 80 ? 8.849 10.756 -22.481 1.00 57.91 80 CYS A O 1
ATOM 605 N N . CYS A 1 81 ? 10.132 10.992 -20.663 1.00 51.88 81 CYS A N 1
ATOM 606 C CA . CYS A 1 81 ? 10.137 12.445 -20.755 1.00 51.88 81 CYS A CA 1
ATOM 607 C C . CYS A 1 81 ? 11.143 12.832 -21.846 1.00 51.88 81 CYS A C 1
ATOM 609 O O . CYS A 1 81 ? 12.355 12.734 -21.639 1.00 51.88 81 CYS A O 1
ATOM 611 N N . VAL A 1 82 ? 10.649 13.249 -23.014 1.00 48.22 82 VAL A N 1
ATOM 612 C CA . VAL A 1 82 ? 11.474 13.800 -24.098 1.00 48.22 82 VAL A CA 1
ATOM 613 C C . VAL A 1 82 ? 11.913 15.207 -23.691 1.00 48.22 82 VAL A C 1
ATOM 615 O O . VAL A 1 82 ? 11.352 16.212 -24.108 1.00 48.22 82 VAL A O 1
ATOM 618 N N . SER A 1 83 ? 12.905 15.296 -22.816 1.00 49.53 83 SER A N 1
ATOM 619 C CA . SER A 1 83 ? 13.708 16.507 -22.669 1.00 49.53 83 SER A CA 1
ATOM 620 C C . SER A 1 83 ? 15.164 16.148 -22.929 1.00 49.53 83 SER A C 1
ATOM 622 O O . SER A 1 83 ? 15.555 14.986 -22.788 1.00 49.53 83 SER A O 1
ATOM 624 N N . ARG A 1 84 ? 15.988 17.143 -23.282 1.00 51.25 84 ARG A N 1
ATOM 625 C CA . ARG A 1 84 ? 17.438 16.995 -23.535 1.00 51.25 84 ARG A CA 1
ATOM 626 C C . ARG A 1 84 ? 18.206 16.279 -22.400 1.00 51.25 84 ARG A C 1
ATOM 628 O O . ARG A 1 84 ? 19.358 15.918 -22.595 1.00 51.25 84 ARG A O 1
ATOM 635 N N . ALA A 1 85 ? 17.577 16.059 -21.238 1.00 54.91 85 ALA A N 1
ATOM 636 C CA . ALA A 1 85 ? 18.120 15.381 -20.061 1.00 54.91 85 ALA A CA 1
ATOM 637 C C . ALA A 1 85 ? 17.740 13.886 -19.912 1.00 54.91 85 ALA A C 1
ATOM 639 O O . ALA A 1 85 ? 18.159 13.267 -18.932 1.00 54.91 85 ALA A O 1
ATOM 640 N N . GLY A 1 86 ? 16.953 13.303 -20.829 1.00 53.84 86 GLY A N 1
ATOM 641 C CA . GLY A 1 86 ? 16.762 11.846 -20.947 1.00 53.84 86 GLY A CA 1
ATOM 642 C C . GLY A 1 86 ? 16.161 11.132 -19.727 1.00 53.84 86 GLY A C 1
ATOM 643 O O . GLY A 1 86 ? 16.420 9.945 -19.520 1.00 53.84 86 GLY A O 1
ATOM 644 N N . VAL A 1 87 ? 15.390 11.824 -18.879 1.00 57.00 87 VAL A N 1
ATOM 645 C CA . VAL A 1 87 ? 14.850 11.221 -17.651 1.00 57.00 87 VAL A CA 1
ATOM 646 C C . VAL A 1 87 ? 13.747 10.224 -18.005 1.00 57.00 87 VAL A C 1
ATOM 648 O O . VAL A 1 87 ? 12.630 10.594 -18.358 1.00 57.00 87 VAL A O 1
ATOM 651 N N . ARG A 1 88 ? 14.077 8.939 -17.885 1.00 76.31 88 ARG A N 1
ATOM 652 C CA . ARG A 1 88 ? 13.137 7.826 -18.009 1.00 76.31 88 ARG A CA 1
ATOM 653 C C . ARG A 1 88 ? 12.540 7.534 -16.635 1.00 76.31 88 ARG A C 1
ATOM 655 O O . ARG A 1 88 ? 13.277 7.211 -15.700 1.00 76.31 88 ARG A O 1
ATOM 662 N N . SER A 1 89 ? 11.223 7.648 -16.510 1.00 85.88 89 SER A N 1
ATOM 663 C CA . SER A 1 89 ? 10.493 7.191 -15.331 1.00 85.88 89 SER A CA 1
ATOM 664 C C . SER A 1 89 ? 9.673 5.952 -15.669 1.00 85.88 89 SER A C 1
ATOM 666 O O . SER A 1 89 ? 9.166 5.775 -16.780 1.00 85.88 89 SER A O 1
ATOM 668 N N . VAL A 1 90 ? 9.576 5.049 -14.703 1.00 88.94 90 VAL A N 1
ATOM 669 C CA . VAL A 1 90 ? 8.728 3.863 -14.798 1.00 88.94 90 VAL A CA 1
ATOM 670 C C . VAL A 1 90 ? 7.677 3.978 -13.717 1.00 88.94 90 VAL A C 1
ATOM 672 O O . VAL A 1 90 ? 8.013 4.117 -12.543 1.00 88.94 90 VAL A O 1
ATOM 675 N N . ARG A 1 91 ? 6.413 3.930 -14.119 1.00 91.50 91 ARG A N 1
ATOM 676 C CA . ARG A 1 91 ? 5.255 4.016 -13.241 1.00 91.50 91 ARG A CA 1
ATOM 677 C C . ARG A 1 91 ? 4.518 2.688 -13.273 1.00 91.50 91 ARG A C 1
ATOM 679 O O . ARG A 1 91 ? 3.978 2.315 -14.309 1.00 91.50 91 ARG A O 1
ATOM 686 N N . VAL A 1 92 ? 4.458 2.008 -12.139 1.00 93.75 92 VAL A N 1
ATOM 687 C CA . VAL A 1 92 ? 3.639 0.811 -11.946 1.00 93.75 92 VAL A CA 1
ATOM 688 C C . VAL A 1 92 ? 2.367 1.197 -11.203 1.00 93.75 92 VAL A C 1
ATOM 690 O O . VAL A 1 92 ? 2.426 1.866 -10.171 1.00 93.75 92 VAL A O 1
ATOM 693 N N . THR A 1 93 ? 1.221 0.796 -11.740 1.00 94.81 93 THR A N 1
ATOM 694 C CA . THR A 1 93 ? -0.105 1.062 -11.178 1.00 94.81 93 THR A CA 1
ATOM 695 C C . THR A 1 93 ? -0.717 -0.250 -10.711 1.00 94.81 93 THR A C 1
ATOM 697 O O . THR A 1 93 ? -0.771 -1.214 -11.466 1.00 94.81 93 THR A O 1
ATOM 700 N N . ILE A 1 94 ? -1.171 -0.293 -9.466 1.00 94.12 94 ILE A N 1
ATOM 701 C CA . ILE A 1 94 ? -1.829 -1.446 -8.854 1.00 94.12 94 ILE A CA 1
ATOM 702 C C . ILE A 1 94 ? -3.309 -1.077 -8.721 1.00 94.12 94 ILE A C 1
ATOM 704 O O . ILE A 1 94 ? -3.630 -0.186 -7.924 1.00 94.12 94 ILE A O 1
ATOM 708 N N . PRO A 1 95 ? -4.183 -1.674 -9.548 1.00 90.12 95 PRO A N 1
ATOM 709 C CA . PRO A 1 95 ? -5.549 -1.192 -9.728 1.00 90.12 95 PRO A CA 1
ATOM 710 C C . PRO A 1 95 ? -6.510 -1.673 -8.638 1.00 90.12 95 PRO A C 1
ATOM 712 O O . PRO A 1 95 ? -7.522 -1.026 -8.397 1.00 90.12 95 PRO A O 1
ATOM 715 N N . ASP A 1 96 ? -6.203 -2.783 -7.972 1.00 90.00 96 ASP A N 1
ATOM 716 C CA . ASP A 1 96 ? -7.126 -3.454 -7.064 1.00 90.00 96 ASP A CA 1
ATOM 717 C C . ASP A 1 96 ? -6.470 -3.851 -5.734 1.00 90.00 96 ASP A C 1
ATOM 719 O O . ASP A 1 96 ? -5.248 -4.013 -5.608 1.00 90.00 96 ASP A O 1
ATOM 723 N N . ILE A 1 97 ? -7.315 -4.008 -4.714 1.00 91.00 97 ILE A N 1
ATOM 724 C CA . ILE A 1 97 ? -6.870 -4.346 -3.362 1.00 91.00 97 ILE A CA 1
ATOM 725 C C . ILE A 1 97 ? -6.323 -5.775 -3.263 1.00 91.00 97 ILE A C 1
ATOM 727 O O . ILE A 1 97 ? -5.407 -6.009 -2.475 1.00 91.00 97 ILE A O 1
ATOM 731 N N . ALA A 1 98 ? -6.818 -6.723 -4.065 1.00 90.88 98 ALA A N 1
ATOM 732 C CA . ALA A 1 98 ? -6.369 -8.113 -4.013 1.00 90.88 98 ALA A CA 1
ATOM 733 C C . ALA A 1 98 ? -4.920 -8.246 -4.512 1.00 90.88 98 ALA A C 1
ATOM 735 O O . ALA A 1 98 ? -4.097 -8.907 -3.876 1.00 90.88 98 ALA A O 1
ATOM 736 N N . THR A 1 99 ? -4.564 -7.545 -5.588 1.00 91.19 99 THR A N 1
ATOM 737 C CA . THR A 1 99 ? -3.190 -7.430 -6.086 1.00 91.19 99 THR A CA 1
ATOM 738 C C . THR A 1 99 ? -2.281 -6.794 -5.039 1.00 91.19 99 THR A C 1
ATOM 740 O O . THR A 1 99 ? -1.206 -7.325 -4.751 1.00 91.19 99 THR A O 1
ATOM 743 N N . ALA A 1 100 ? -2.719 -5.707 -4.393 1.00 91.31 100 ALA A N 1
ATOM 744 C CA . ALA A 1 100 ? -1.958 -5.096 -3.304 1.00 91.31 100 ALA A CA 1
ATOM 745 C C . ALA A 1 100 ? -1.727 -6.085 -2.143 1.00 91.31 100 ALA A C 1
ATOM 747 O O . ALA A 1 100 ? -0.611 -6.198 -1.636 1.00 91.31 100 ALA A O 1
ATOM 748 N N . GLN A 1 101 ? -2.745 -6.854 -1.750 1.00 91.81 101 GLN A N 1
ATOM 749 C CA . GLN A 1 101 ? -2.622 -7.868 -0.699 1.00 91.81 101 GLN A CA 1
ATOM 750 C C . GLN A 1 101 ? -1.653 -8.995 -1.061 1.00 91.81 101 GLN A C 1
ATOM 752 O O . GLN A 1 101 ? -0.972 -9.497 -0.174 1.00 91.81 101 GLN A O 1
ATOM 757 N N . ARG A 1 102 ? -1.546 -9.383 -2.337 1.00 90.56 102 ARG A N 1
ATOM 758 C CA . ARG A 1 102 ? -0.549 -10.372 -2.780 1.00 90.56 102 ARG A CA 1
ATOM 759 C C . ARG A 1 102 ? 0.871 -9.809 -2.714 1.00 90.56 102 ARG A C 1
ATOM 761 O O . ARG A 1 102 ? 1.768 -10.476 -2.204 1.00 90.56 102 ARG A O 1
ATOM 768 N N . ILE A 1 103 ? 1.065 -8.571 -3.175 1.00 90.31 103 ILE A N 1
ATOM 769 C CA . ILE A 1 103 ? 2.376 -7.901 -3.196 1.00 90.31 103 ILE A CA 1
ATOM 770 C C . ILE A 1 103 ? 2.911 -7.690 -1.774 1.00 90.31 103 ILE A C 1
ATOM 772 O O . ILE A 1 103 ? 4.069 -8.015 -1.500 1.00 90.31 103 ILE A O 1
ATOM 776 N N . TRP A 1 104 ? 2.068 -7.167 -0.879 1.00 90.62 104 TRP A N 1
ATOM 777 C CA . TRP A 1 104 ? 2.389 -6.891 0.528 1.00 90.62 104 TRP A CA 1
ATOM 778 C C . TRP A 1 104 ? 1.776 -7.922 1.475 1.00 90.62 104 TRP A C 1
ATOM 780 O O . TRP A 1 104 ? 1.348 -7.584 2.582 1.00 90.62 104 TRP A O 1
ATOM 790 N N . SER A 1 105 ? 1.715 -9.178 1.029 1.00 84.75 105 SER A N 1
ATOM 791 C CA . SER A 1 105 ? 1.200 -10.268 1.848 1.00 84.75 105 SER A CA 1
ATOM 792 C C . SER A 1 105 ? 2.053 -10.423 3.109 1.00 84.75 105 SER A C 1
ATOM 794 O O . SER A 1 105 ? 3.279 -10.489 2.993 1.00 84.75 105 SER A O 1
ATOM 796 N N . PRO A 1 106 ? 1.439 -10.568 4.298 1.00 78.12 106 PRO A N 1
ATOM 797 C CA . PRO A 1 106 ? 2.155 -10.871 5.534 1.00 78.12 106 PRO A CA 1
ATOM 798 C C . PRO A 1 106 ? 3.079 -12.091 5.422 1.00 78.12 106 PRO 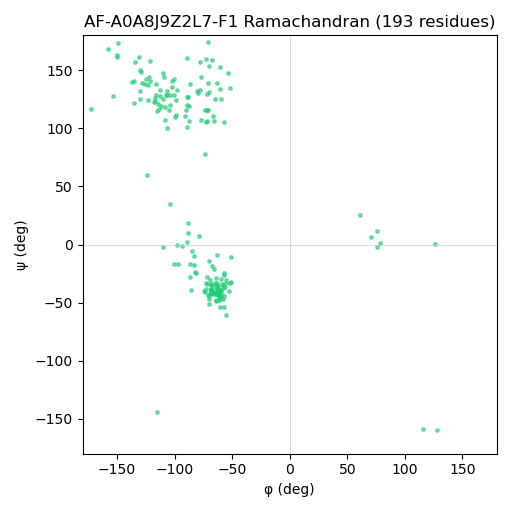A C 1
ATOM 800 O O . PRO A 1 106 ? 4.145 -12.108 6.025 1.00 78.12 106 PRO A O 1
ATOM 803 N N . ALA A 1 107 ? 2.695 -13.088 4.614 1.00 76.44 107 ALA A N 1
ATOM 804 C CA . ALA A 1 107 ? 3.481 -14.303 4.383 1.00 76.44 107 ALA A CA 1
ATOM 805 C C . ALA A 1 107 ? 4.795 -14.046 3.625 1.00 76.44 107 ALA A C 1
ATOM 807 O O . ALA A 1 107 ? 5.688 -14.886 3.632 1.00 76.44 107 ALA A O 1
ATOM 808 N N . ARG A 1 108 ? 4.898 -12.898 2.950 1.00 70.94 108 ARG A N 1
ATOM 809 C CA . ARG A 1 108 ? 6.066 -12.473 2.176 1.00 70.94 108 ARG A CA 1
ATOM 810 C C . ARG A 1 108 ? 6.977 -11.526 2.958 1.00 70.94 108 ARG A C 1
ATOM 812 O O . ARG A 1 1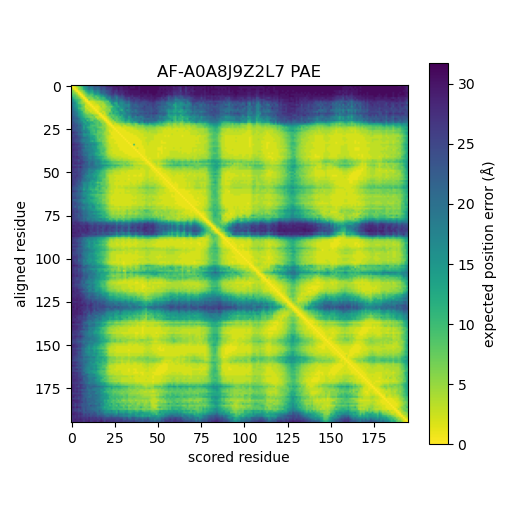08 ? 8.105 -11.280 2.547 1.00 70.94 108 ARG A O 1
ATOM 819 N N . THR A 1 109 ? 6.466 -10.955 4.044 1.00 69.25 109 THR A N 1
ATOM 820 C CA . THR A 1 109 ? 7.157 -9.969 4.873 1.00 69.25 109 THR A CA 1
ATOM 821 C C . THR A 1 109 ? 7.396 -10.530 6.278 1.00 69.25 109 THR A C 1
ATOM 823 O O . THR A 1 109 ? 7.699 -11.705 6.448 1.00 69.25 109 THR A O 1
ATOM 826 N N . ASP A 1 110 ? 7.300 -9.684 7.300 1.00 77.62 110 ASP A N 1
ATOM 827 C CA . ASP A 1 110 ? 7.503 -9.999 8.713 1.00 77.62 110 ASP A CA 1
ATOM 828 C C . ASP A 1 110 ? 6.209 -10.470 9.414 1.00 77.62 110 ASP A C 1
ATOM 830 O O . ASP A 1 110 ? 6.101 -10.390 10.637 1.00 77.62 110 ASP A O 1
ATOM 834 N N . GLY A 1 111 ? 5.193 -10.908 8.660 1.00 79.62 111 GLY A N 1
ATOM 835 C CA . GLY A 1 111 ? 3.870 -11.238 9.199 1.00 79.62 111 GLY A CA 1
ATOM 836 C C . GLY A 1 111 ? 2.982 -10.021 9.490 1.00 79.62 111 GLY A C 1
ATOM 837 O O . GLY A 1 111 ? 1.843 -10.187 9.933 1.00 79.62 111 GLY A O 1
ATOM 838 N N . SER A 1 112 ? 3.443 -8.794 9.219 1.00 84.06 112 SER A N 1
ATOM 839 C CA . SER A 1 112 ? 2.654 -7.583 9.459 1.00 84.06 112 SER A CA 1
ATOM 840 C C . SER A 1 112 ? 1.742 -7.234 8.287 1.00 84.06 112 SER A C 1
ATOM 842 O O . SER A 1 112 ? 2.150 -7.210 7.127 1.00 84.06 112 SER A O 1
ATOM 844 N N . ASN A 1 113 ? 0.510 -6.820 8.596 1.00 87.44 113 ASN A N 1
ATOM 845 C CA . ASN A 1 113 ? -0.347 -6.172 7.610 1.00 87.44 113 ASN A CA 1
ATOM 846 C C . ASN A 1 113 ? 0.094 -4.711 7.421 1.00 87.44 113 ASN A C 1
ATOM 848 O O . ASN A 1 113 ? -0.116 -3.858 8.282 1.00 87.44 113 ASN A O 1
ATOM 852 N N . HIS A 1 114 ? 0.722 -4.413 6.287 1.00 90.69 114 HIS A N 1
ATOM 853 C CA . HIS A 1 114 ? 1.171 -3.059 5.962 1.00 90.69 114 HIS A CA 1
ATOM 854 C C . HIS A 1 114 ? 0.077 -2.167 5.362 1.00 90.69 114 HIS A C 1
ATOM 856 O O . HIS A 1 114 ? 0.213 -0.940 5.371 1.00 90.69 114 HIS A O 1
ATOM 862 N N . LEU A 1 115 ? -1.005 -2.775 4.871 1.00 93.00 115 LEU A N 1
ATOM 863 C CA . LEU A 1 115 ? -2.131 -2.093 4.238 1.00 93.00 115 LEU A CA 1
ATOM 864 C C . LEU A 1 115 ? -3.183 -1.639 5.252 1.00 93.00 115 LEU A C 1
ATOM 866 O O . LEU A 1 115 ? -4.005 -0.790 4.931 1.00 93.00 115 LEU A O 1
ATOM 870 N N . CYS A 1 116 ? -3.165 -2.165 6.475 1.00 93.00 116 CYS A N 1
ATOM 871 C CA . CYS A 1 116 ? -4.105 -1.802 7.528 1.00 93.00 116 CYS A CA 1
ATOM 872 C C . CYS A 1 116 ? -3.389 -1.630 8.867 1.00 93.00 116 CYS A C 1
ATOM 874 O O . CYS A 1 116 ? -2.510 -2.407 9.229 1.00 93.00 116 CYS A O 1
ATOM 876 N N . ARG A 1 117 ? -3.782 -0.611 9.631 1.00 93.12 117 ARG A N 1
ATOM 877 C CA . ARG A 1 117 ? -3.226 -0.316 10.948 1.00 93.12 117 ARG A CA 1
ATOM 878 C C . ARG A 1 117 ? -4.337 -0.006 11.940 1.00 93.12 117 ARG A C 1
ATOM 880 O O . ARG A 1 117 ? -5.086 0.946 11.752 1.00 93.12 117 ARG A O 1
ATOM 887 N N . ARG A 1 118 ? -4.396 -0.781 13.023 1.00 92.69 118 ARG A N 1
ATOM 888 C CA . ARG A 1 118 ? -5.293 -0.538 14.160 1.00 92.69 118 ARG A CA 1
ATOM 889 C C . ARG A 1 118 ? -4.759 0.582 15.050 1.00 92.69 118 ARG A C 1
ATOM 891 O O . ARG A 1 118 ? -3.547 0.683 15.259 1.00 92.69 118 ARG A O 1
ATOM 898 N N . HIS A 1 119 ? -5.673 1.379 15.591 1.00 92.06 119 HIS A N 1
ATOM 899 C CA . HIS A 1 119 ? -5.377 2.497 16.479 1.00 92.06 119 HIS A CA 1
ATOM 900 C C . HIS A 1 119 ? -5.882 2.210 17.872 1.00 92.06 119 HIS A C 1
ATOM 902 O O . HIS A 1 119 ? -7.024 1.795 18.061 1.00 92.06 119 HIS A O 1
ATOM 908 N N . PHE A 1 120 ? -5.020 2.473 18.844 1.00 90.69 120 PHE A N 1
ATOM 909 C CA . PHE A 1 120 ? -5.338 2.290 20.243 1.00 90.69 120 PHE A CA 1
ATOM 910 C C . PHE A 1 120 ? -4.976 3.546 21.030 1.00 90.69 120 PHE A C 1
ATOM 912 O O . PHE A 1 120 ? -3.881 4.092 20.872 1.00 90.69 120 PHE A O 1
ATOM 919 N N . GLY A 1 121 ? -5.905 3.997 21.864 1.00 88.19 121 GLY A N 1
ATOM 920 C CA . GLY A 1 121 ? -5.694 5.017 22.880 1.00 88.19 121 GLY A CA 1
ATOM 921 C C . GLY A 1 121 ? -5.239 4.388 24.191 1.00 88.19 121 GLY A C 1
ATOM 922 O O . GLY A 1 121 ? -5.423 3.190 24.420 1.00 88.19 121 GLY A O 1
ATOM 923 N N . ARG A 1 122 ? -4.637 5.202 25.056 1.00 89.62 122 ARG A N 1
ATOM 924 C CA . ARG A 1 122 ? -4.399 4.844 26.456 1.00 89.62 122 ARG A CA 1
ATOM 925 C C . ARG A 1 122 ? -5.418 5.585 27.302 1.00 89.62 122 ARG A C 1
ATOM 927 O O . ARG A 1 122 ? -5.431 6.811 27.280 1.00 89.62 122 ARG A O 1
ATOM 934 N N . GLU A 1 123 ? -6.231 4.847 28.037 1.00 88.31 123 GLU A N 1
ATOM 935 C CA . GLU A 1 123 ? -7.152 5.411 29.017 1.00 88.31 123 GLU A CA 1
ATOM 936 C C . GLU A 1 123 ? -6.639 5.105 30.418 1.00 88.31 123 GLU A C 1
ATOM 938 O O . GLU A 1 123 ? -6.287 3.964 30.733 1.00 88.31 123 GLU A O 1
ATOM 943 N N . ALA A 1 124 ? -6.546 6.156 31.227 1.00 87.00 124 ALA A N 1
ATOM 944 C CA . ALA A 1 124 ? -6.158 6.074 32.621 1.00 87.00 124 ALA A CA 1
ATOM 945 C C . ALA A 1 124 ? -7.408 5.848 33.469 1.00 87.00 124 ALA A C 1
ATOM 947 O O . ALA A 1 124 ? -8.355 6.626 33.384 1.00 87.00 124 ALA A O 1
ATOM 948 N N . HIS A 1 125 ? -7.380 4.819 34.309 1.00 83.44 125 HIS A N 1
ATOM 949 C CA . HIS A 1 125 ? -8.439 4.533 35.270 1.00 83.44 125 HIS A CA 1
ATOM 950 C C . HIS A 1 125 ? -7.834 4.434 36.664 1.00 83.44 125 HIS A C 1
ATOM 952 O O . HIS A 1 125 ? -6.762 3.848 36.846 1.00 83.44 125 HIS A O 1
ATOM 958 N N . ALA A 1 126 ? -8.513 5.015 37.649 1.00 82.81 126 ALA A N 1
ATOM 959 C CA . ALA A 1 126 ? -8.132 4.855 39.043 1.00 82.81 126 ALA A CA 1
ATOM 960 C C . ALA A 1 126 ? -8.445 3.416 39.474 1.00 82.81 126 ALA A C 1
ATOM 962 O O . ALA A 1 126 ? -9.598 2.988 39.456 1.00 82.81 126 ALA A O 1
ATOM 963 N N . GLY A 1 127 ? -7.410 2.650 39.815 1.00 78.81 127 GLY A N 1
ATOM 964 C CA . GLY A 1 127 ? -7.573 1.350 40.452 1.00 78.81 127 GLY A CA 1
ATOM 965 C C . GLY A 1 127 ? -8.139 1.505 41.863 1.00 78.81 127 GLY A C 1
ATOM 966 O O . GLY A 1 127 ? -7.998 2.559 42.482 1.00 78.81 127 GLY A O 1
ATOM 967 N N . GLN A 1 128 ? -8.742 0.438 42.389 1.00 76.38 128 GLN A N 1
ATOM 968 C CA . GLN A 1 128 ? -9.302 0.416 43.750 1.00 76.38 128 GLN A CA 1
ATOM 969 C C . GLN A 1 128 ? -8.257 0.748 44.835 1.00 76.38 128 GLN A C 1
ATOM 971 O O . GLN A 1 128 ? -8.612 1.303 45.867 1.00 76.38 128 GLN A O 1
ATOM 976 N N . ASP A 1 129 ? -6.970 0.520 44.553 1.00 81.81 129 ASP A N 1
ATOM 977 C CA . ASP A 1 129 ? -5.839 0.826 45.443 1.00 81.81 129 ASP A CA 1
ATOM 978 C C . ASP A 1 129 ? -5.278 2.257 45.267 1.00 81.81 129 ASP A C 1
ATOM 980 O O . ASP A 1 129 ? -4.175 2.559 45.718 1.00 81.81 129 ASP A O 1
ATOM 984 N N . GLY A 1 130 ? -5.960 3.133 44.518 1.00 80.44 130 GLY A N 1
ATOM 985 C CA . GLY A 1 130 ? -5.482 4.485 44.189 1.00 80.44 130 GLY A CA 1
ATOM 986 C C . GLY A 1 130 ? -4.378 4.541 43.120 1.00 80.44 130 GLY A C 1
ATOM 987 O O . GLY A 1 130 ? -3.966 5.628 42.716 1.00 80.44 130 GLY A O 1
ATOM 988 N N . GLN A 1 131 ? -3.909 3.395 42.611 1.00 80.88 131 GLN A N 1
ATOM 989 C CA . GLN A 1 131 ? -2.942 3.345 41.510 1.00 80.88 131 GLN A CA 1
ATOM 990 C C . GLN A 1 131 ? -3.603 3.609 40.154 1.00 80.88 131 GLN A C 1
ATOM 992 O O . GLN A 1 131 ? -4.606 2.985 39.804 1.00 80.88 131 GLN A O 1
ATOM 997 N N . ILE A 1 132 ? -2.997 4.484 39.347 1.00 83.06 132 ILE A N 1
ATOM 998 C CA . ILE A 1 132 ? -3.429 4.730 37.967 1.00 83.06 132 ILE A CA 1
ATOM 999 C C . ILE A 1 132 ? -3.052 3.519 37.113 1.00 83.06 132 ILE A C 1
ATOM 1001 O O . ILE A 1 132 ? -1.871 3.228 36.911 1.00 83.06 132 ILE A O 1
ATOM 1005 N N . ARG A 1 133 ? -4.057 2.825 36.580 1.00 84.31 133 ARG A N 1
ATOM 1006 C CA . ARG A 1 133 ? -3.865 1.751 35.604 1.00 84.31 133 ARG A CA 1
ATOM 1007 C C . ARG A 1 133 ? -4.185 2.274 34.214 1.00 84.31 133 ARG A C 1
ATOM 1009 O O . ARG A 1 133 ? -5.189 2.951 34.007 1.00 84.31 133 ARG A O 1
ATOM 1016 N N . TYR A 1 134 ? -3.331 1.938 33.255 1.00 85.62 134 TYR A N 1
ATOM 1017 C CA . TYR A 1 134 ? -3.556 2.265 31.854 1.00 85.62 134 TYR A CA 1
ATOM 1018 C C . TYR A 1 134 ? -4.135 1.056 31.141 1.00 85.62 134 TYR A C 1
ATOM 1020 O O . TYR A 1 134 ? -3.531 -0.015 31.128 1.00 85.62 134 TYR A O 1
ATOM 1028 N N . THR A 1 135 ? -5.283 1.248 30.508 1.00 86.44 135 THR A N 1
ATOM 1029 C CA . THR A 1 135 ? -5.864 0.255 29.605 1.00 86.44 135 THR A CA 1
ATOM 1030 C C . THR A 1 135 ? -5.781 0.762 28.175 1.00 86.44 135 THR A C 1
ATOM 1032 O O . THR A 1 135 ? -5.789 1.969 27.912 1.00 86.44 135 THR A O 1
ATOM 1035 N N . SER A 1 136 ? -5.617 -0.167 27.237 1.00 88.50 136 SER A N 1
ATOM 1036 C CA . SER A 1 136 ? -5.592 0.157 25.820 1.00 88.50 136 SER A CA 1
ATOM 1037 C C . SER A 1 136 ? -7.013 0.088 25.274 1.00 88.50 136 SER A C 1
ATOM 1039 O O . SER A 1 136 ? -7.606 -0.987 25.256 1.00 88.50 136 SER A O 1
ATOM 1041 N N . ARG A 1 137 ? -7.554 1.223 24.826 1.00 90.69 137 ARG A N 1
ATOM 1042 C CA . ARG A 1 137 ? -8.867 1.285 24.179 1.00 90.69 137 ARG A CA 1
ATOM 1043 C C . ARG A 1 137 ? -8.704 1.300 22.669 1.00 90.69 137 ARG A C 1
ATOM 1045 O O . ARG A 1 137 ? -7.899 2.066 22.144 1.00 90.69 137 ARG A O 1
ATOM 1052 N N . TYR A 1 138 ? -9.471 0.480 21.965 1.00 91.44 138 TYR A N 1
ATOM 1053 C CA . TYR A 1 138 ? -9.515 0.504 20.508 1.00 91.44 138 TYR A CA 1
ATOM 1054 C C . TYR A 1 138 ? -10.256 1.754 20.014 1.00 91.44 138 TYR A C 1
ATOM 1056 O O . TYR A 1 138 ? -11.345 2.053 20.483 1.00 91.44 138 TYR A O 1
ATOM 1064 N N . LEU A 1 139 ? -9.651 2.503 19.090 1.00 90.12 139 LEU A N 1
ATOM 1065 C CA . LEU A 1 139 ? -10.220 3.751 18.556 1.00 90.12 139 LEU A CA 1
ATOM 1066 C C . LEU A 1 139 ? -10.680 3.622 17.095 1.00 90.12 139 LEU A C 1
ATOM 1068 O O . LEU A 1 139 ? -11.182 4.587 16.523 1.00 90.12 139 LEU A O 1
ATOM 1072 N N . GLY A 1 140 ? -10.475 2.456 16.476 1.00 93.06 140 GLY A N 1
ATOM 1073 C CA . GLY A 1 140 ? -10.692 2.229 15.048 1.00 93.06 140 GLY A CA 1
ATOM 1074 C C . GLY A 1 140 ? -9.402 1.887 14.304 1.00 93.06 140 GLY A C 1
ATOM 1075 O O . GLY A 1 140 ? -8.416 1.419 14.884 1.00 93.06 140 GLY A O 1
ATOM 1076 N N . TYR A 1 141 ? -9.386 2.078 12.990 1.00 94.56 141 TYR A N 1
ATOM 1077 C CA . TYR A 1 141 ? -8.246 1.699 12.152 1.00 94.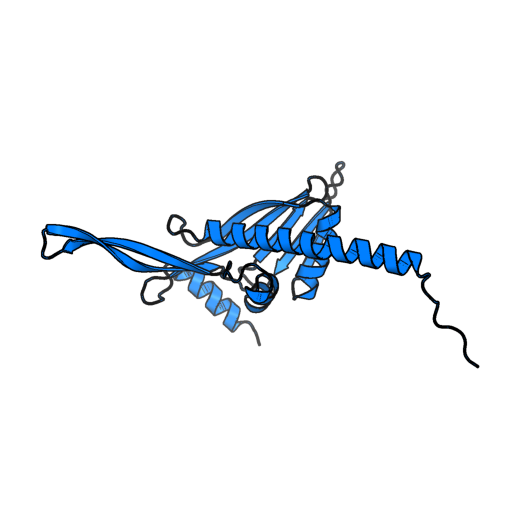56 141 TYR A CA 1
ATOM 1078 C C . TYR A 1 141 ? -8.105 2.595 10.925 1.00 94.56 141 TYR A C 1
ATOM 1080 O O . TYR A 1 141 ? -9.041 3.268 10.510 1.00 94.56 141 TYR A O 1
ATOM 1088 N N . SER A 1 142 ? -6.921 2.593 10.326 1.00 95.25 142 SER A N 1
ATOM 1089 C CA . SER A 1 142 ? -6.682 3.187 9.013 1.00 95.25 142 SER A CA 1
ATOM 1090 C C . SER A 1 142 ? -6.280 2.103 8.036 1.00 95.25 142 SER A C 1
ATOM 1092 O O . SER A 1 142 ? -5.464 1.245 8.372 1.00 95.25 142 SER A O 1
ATOM 1094 N N . ALA A 1 143 ? -6.802 2.169 6.819 1.00 94.81 143 ALA A N 1
ATOM 1095 C CA . ALA A 1 143 ? -6.451 1.246 5.753 1.00 94.81 143 ALA A CA 1
ATOM 1096 C C . ALA A 1 143 ? -6.081 1.989 4.469 1.00 94.81 143 ALA A C 1
ATOM 1098 O O . ALA A 1 143 ? -6.570 3.089 4.199 1.00 94.81 143 ALA A O 1
ATOM 1099 N N . VAL A 1 144 ? -5.204 1.370 3.686 1.00 94.50 144 VAL A N 1
ATOM 1100 C CA . VAL A 1 144 ? -4.985 1.697 2.281 1.00 94.50 144 VAL A CA 1
ATOM 1101 C C . VAL A 1 144 ? -6.217 1.246 1.513 1.00 94.50 144 VAL A C 1
ATOM 1103 O O . VAL A 1 144 ? -6.672 0.116 1.671 1.00 94.50 144 VAL A O 1
ATOM 1106 N N . VAL A 1 145 ? -6.745 2.136 0.687 1.00 93.00 145 VAL A N 1
ATOM 1107 C CA . VAL A 1 145 ? -7.903 1.869 -0.163 1.00 93.00 145 VAL A CA 1
ATOM 1108 C C . VAL A 1 145 ? -7.468 1.954 -1.609 1.00 93.00 145 VAL A C 1
ATOM 1110 O O . VAL A 1 145 ? -6.806 2.912 -2.013 1.00 93.00 145 VAL A O 1
ATOM 1113 N N . VAL A 1 146 ? -7.798 0.902 -2.351 1.00 92.00 146 VAL A N 1
ATOM 1114 C CA . VAL A 1 146 ? -7.333 0.675 -3.714 1.00 92.00 146 VAL A CA 1
ATOM 1115 C C . VAL A 1 146 ? -8.541 0.357 -4.571 1.00 92.00 146 VAL A C 1
ATOM 1117 O O . VAL A 1 146 ? -9.302 -0.547 -4.242 1.00 92.00 146 VAL A O 1
ATOM 1120 N N . SER A 1 147 ? -8.704 1.118 -5.643 1.00 89.12 147 SER A N 1
ATOM 1121 C CA . SER A 1 147 ? -9.731 0.922 -6.663 1.00 89.12 147 SER A CA 1
ATOM 1122 C C . SER A 1 147 ? -9.191 1.402 -8.008 1.00 89.12 147 SER A C 1
ATOM 1124 O O . SER A 1 147 ? -8.134 2.043 -8.060 1.00 89.12 147 SER A O 1
ATOM 1126 N N . SER A 1 148 ? -9.940 1.174 -9.086 1.00 85.44 148 SER A N 1
ATOM 1127 C CA . SER A 1 148 ? -9.607 1.691 -10.419 1.00 85.44 148 SER A CA 1
ATOM 1128 C C . SER A 1 148 ? -9.421 3.218 -10.437 1.00 85.44 148 SER A C 1
ATOM 1130 O O . SER A 1 148 ? -8.562 3.726 -11.158 1.00 85.44 148 SER A O 1
ATOM 1132 N N . LEU A 1 149 ? -10.173 3.948 -9.604 1.00 87.00 149 LEU A N 1
ATOM 1133 C CA . LEU A 1 149 ? -10.097 5.408 -9.464 1.00 87.00 149 LEU A CA 1
ATOM 1134 C C . LEU A 1 149 ? -9.028 5.862 -8.464 1.00 87.00 149 LEU A C 1
ATOM 1136 O O . LEU A 1 149 ? 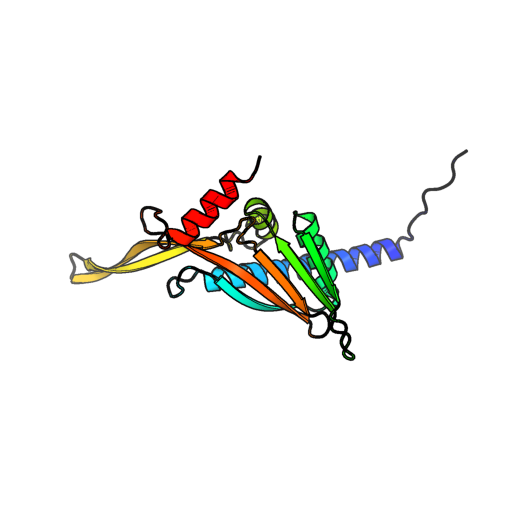-8.474 6.954 -8.592 1.00 87.00 149 LEU A O 1
ATOM 1140 N N . THR A 1 150 ? -8.721 5.030 -7.471 1.00 90.12 150 THR A N 1
ATOM 1141 C CA . THR A 1 150 ? -7.744 5.322 -6.414 1.00 90.12 150 THR A CA 1
ATOM 1142 C C . THR A 1 150 ? -6.658 4.245 -6.344 1.00 90.12 150 THR A C 1
ATOM 1144 O O . THR A 1 150 ? -6.516 3.592 -5.306 1.00 90.12 150 THR A O 1
ATOM 1147 N N . PRO A 1 151 ? -5.886 4.015 -7.422 1.00 93.31 151 PRO A N 1
ATOM 1148 C CA . PRO A 1 151 ? -4.904 2.942 -7.443 1.00 93.31 151 PRO A CA 1
ATOM 1149 C C . PRO A 1 151 ? -3.690 3.276 -6.573 1.00 93.31 151 PRO A C 1
ATOM 1151 O O . PRO A 1 151 ? -3.369 4.444 -6.320 1.00 93.31 151 PRO A O 1
ATOM 1154 N N . VAL A 1 152 ? -2.947 2.243 -6.174 1.00 95.44 152 VAL A N 1
ATOM 1155 C CA . VAL A 1 152 ? -1.592 2.445 -5.648 1.00 95.44 152 VAL A CA 1
ATOM 1156 C C . VAL A 1 152 ? -0.657 2.642 -6.829 1.00 95.44 152 VAL A C 1
ATOM 1158 O O . VAL A 1 152 ? -0.656 1.861 -7.777 1.00 95.44 152 VAL A O 1
ATOM 1161 N N . VAL A 1 153 ? 0.159 3.686 -6.782 1.00 95.44 153 VAL A N 1
ATOM 1162 C CA . VAL A 1 153 ? 1.082 4.026 -7.862 1.00 95.44 153 VAL A CA 1
ATOM 1163 C C . VAL A 1 153 ? 2.493 4.071 -7.309 1.00 95.44 153 VAL A C 1
ATOM 1165 O O . VAL A 1 153 ? 2.784 4.831 -6.387 1.00 95.44 153 VAL A O 1
ATOM 1168 N N . VAL A 1 154 ? 3.384 3.286 -7.904 1.00 95.44 154 VAL A N 1
ATOM 1169 C CA . VAL A 1 154 ? 4.808 3.258 -7.570 1.00 95.44 154 VAL A CA 1
ATOM 1170 C C . VAL A 1 154 ? 5.591 3.747 -8.781 1.00 95.44 154 VAL A C 1
ATOM 1172 O O . VAL A 1 154 ? 5.575 3.127 -9.839 1.00 95.44 154 VAL A O 1
ATOM 1175 N N . THR A 1 155 ? 6.256 4.890 -8.650 1.00 93.88 155 THR A N 1
ATOM 1176 C CA . THR A 1 155 ? 6.990 5.544 -9.739 1.00 93.88 155 THR A CA 1
ATOM 1177 C C . THR A 1 155 ? 8.463 5.639 -9.397 1.00 93.88 155 THR A C 1
ATOM 1179 O O . THR A 1 155 ? 8.813 6.272 -8.408 1.00 93.88 155 THR A O 1
ATOM 1182 N N . CYS A 1 156 ? 9.331 5.083 -10.235 1.00 91.75 156 CYS A N 1
ATOM 1183 C CA . CYS A 1 156 ? 10.775 5.226 -10.103 1.00 91.75 156 CYS A CA 1
ATOM 1184 C C . CYS A 1 156 ? 11.340 6.164 -11.162 1.00 91.75 156 CYS A C 1
ATOM 1186 O O . CYS A 1 156 ? 11.061 6.032 -12.357 1.00 91.75 156 CYS A O 1
ATOM 1188 N N . GLN A 1 157 ? 12.172 7.097 -10.717 1.00 90.31 157 GLN A N 1
ATOM 1189 C CA . GLN A 1 157 ? 13.033 7.897 -11.574 1.00 90.31 157 GLN A CA 1
ATOM 1190 C C . GLN A 1 157 ? 14.347 7.140 -11.789 1.00 90.31 157 GLN A C 1
ATOM 1192 O O . GLN A 1 157 ? 15.197 7.092 -10.903 1.00 90.31 157 GLN A O 1
ATOM 1197 N N . LEU A 1 158 ? 14.550 6.566 -12.980 1.00 84.94 158 LEU A N 1
ATOM 1198 C CA . LEU A 1 158 ? 15.684 5.663 -13.230 1.00 84.94 158 LEU A CA 1
ATOM 1199 C C . LEU A 1 158 ? 17.054 6.348 -13.143 1.00 84.94 158 LEU A C 1
ATOM 1201 O O . LEU A 1 158 ? 18.058 5.673 -12.948 1.00 84.94 158 LEU A O 1
ATOM 1205 N N . ARG A 1 159 ? 17.110 7.677 -13.285 1.00 84.44 159 ARG A N 1
ATOM 1206 C CA . ARG A 1 159 ? 18.357 8.444 -13.158 1.00 84.44 159 ARG A CA 1
ATOM 1207 C C . ARG A 1 159 ? 18.812 8.581 -11.705 1.00 84.44 159 ARG A C 1
ATOM 1209 O O . ARG A 1 159 ? 20.004 8.524 -11.438 1.00 84.44 159 ARG A O 1
ATOM 1216 N N . THR A 1 160 ? 17.876 8.808 -10.789 1.00 84.31 160 THR A N 1
ATOM 1217 C CA . THR A 1 160 ? 18.164 9.086 -9.373 1.00 84.31 160 THR A CA 1
ATOM 1218 C C . THR A 1 160 ? 17.967 7.859 -8.485 1.00 84.31 160 THR A C 1
ATOM 1220 O O . THR A 1 160 ? 18.434 7.850 -7.352 1.00 84.31 160 THR A O 1
ATOM 1223 N N . GLY A 1 161 ? 17.260 6.832 -8.969 1.00 86.50 161 GLY A N 1
ATOM 1224 C CA . GLY A 1 161 ? 16.806 5.705 -8.151 1.00 86.50 161 GLY A CA 1
ATOM 1225 C C . GLY A 1 161 ? 15.689 6.085 -7.173 1.00 86.50 161 GLY A C 1
ATOM 1226 O O . GLY A 1 161 ? 15.293 5.284 -6.328 1.00 86.50 161 GLY A O 1
ATOM 1227 N N . THR A 1 162 ? 15.157 7.307 -7.250 1.00 92.31 162 THR A N 1
ATOM 1228 C CA . THR A 1 162 ? 14.086 7.738 -6.352 1.00 92.31 162 THR A CA 1
ATOM 1229 C C . THR A 1 162 ? 12.784 7.062 -6.757 1.00 92.31 162 THR A C 1
ATOM 1231 O O . THR A 1 162 ? 12.251 7.303 -7.841 1.00 92.31 162 THR A O 1
ATOM 1234 N N . THR A 1 163 ? 12.269 6.227 -5.862 1.00 94.25 163 THR A N 1
ATOM 1235 C CA . THR A 1 163 ? 10.992 5.534 -5.996 1.00 94.25 163 THR A CA 1
ATOM 1236 C C . THR A 1 163 ? 9.964 6.200 -5.101 1.00 94.25 163 THR A C 1
ATOM 1238 O O . THR A 1 163 ? 10.084 6.179 -3.880 1.00 94.25 163 THR A O 1
ATOM 1241 N N . THR A 1 164 ? 8.932 6.770 -5.705 1.00 95.31 164 THR A N 1
ATOM 1242 C CA . THR A 1 164 ? 7.814 7.416 -5.025 1.00 95.31 164 THR A CA 1
ATOM 1243 C C . THR A 1 164 ? 6.596 6.510 -5.063 1.00 95.31 164 THR A C 1
ATOM 1245 O O . THR A 1 164 ? 6.186 6.056 -6.127 1.00 95.31 164 THR A O 1
ATOM 1248 N N . CYS A 1 165 ? 5.995 6.275 -3.905 1.00 96.69 165 CYS A N 1
ATOM 1249 C CA . CYS A 1 165 ? 4.758 5.528 -3.759 1.00 96.69 165 CYS A CA 1
ATOM 1250 C C . CYS A 1 165 ? 3.636 6.481 -3.347 1.00 96.69 165 CYS A C 1
ATOM 1252 O O . CYS A 1 165 ? 3.754 7.173 -2.332 1.00 96.69 165 CYS A O 1
ATOM 1254 N N . SER A 1 166 ? 2.543 6.491 -4.106 1.00 96.75 166 SER A N 1
ATOM 1255 C CA . SER A 1 166 ? 1.325 7.235 -3.795 1.00 96.75 166 SER A CA 1
ATOM 1256 C C . SER A 1 166 ? 0.120 6.310 -3.699 1.00 96.75 166 SER A C 1
ATOM 1258 O O . SER A 1 166 ? -0.011 5.374 -4.483 1.00 96.75 166 SER A O 1
ATOM 1260 N N . PHE A 1 167 ? -0.758 6.570 -2.738 1.00 96.12 167 PHE A N 1
ATOM 1261 C CA . PHE A 1 167 ? -1.953 5.768 -2.481 1.00 96.12 167 PHE A CA 1
ATOM 1262 C C . PHE A 1 167 ? -2.995 6.586 -1.717 1.00 96.12 167 PHE A C 1
ATOM 1264 O O . PHE A 1 167 ? -2.684 7.655 -1.187 1.00 96.12 167 PHE A O 1
ATOM 1271 N N . TYR A 1 168 ? -4.217 6.071 -1.616 1.00 94.88 168 TYR A N 1
ATOM 1272 C CA . TYR A 1 168 ? -5.266 6.661 -0.791 1.00 94.88 168 TYR A CA 1
ATOM 1273 C C . TYR A 1 168 ? -5.404 5.909 0.527 1.00 94.88 168 TYR A C 1
ATOM 1275 O O . TYR A 1 168 ? -5.280 4.686 0.583 1.00 94.88 168 TYR A O 1
ATOM 1283 N N . ARG A 1 169 ? -5.668 6.649 1.604 1.00 94.81 169 ARG A N 1
ATOM 1284 C CA . ARG A 1 169 ? -5.956 6.079 2.921 1.00 94.81 169 ARG A CA 1
ATOM 1285 C C . ARG A 1 169 ? -7.315 6.527 3.431 1.00 94.81 169 ARG A C 1
ATOM 1287 O O . ARG A 1 169 ? -7.691 7.692 3.274 1.00 94.81 169 ARG A O 1
ATOM 1294 N N . GLN A 1 170 ? -7.978 5.614 4.121 1.00 94.00 170 GLN A N 1
ATOM 1295 C CA . GLN A 1 170 ? -9.246 5.833 4.793 1.00 94.00 170 GLN A CA 1
ATOM 1296 C C . GLN A 1 170 ? -9.107 5.484 6.267 1.00 94.00 170 GLN A C 1
ATOM 1298 O O . GLN A 1 170 ? -8.488 4.483 6.625 1.00 94.00 170 GLN A O 1
ATOM 1303 N N . ASN A 1 171 ? -9.685 6.327 7.113 1.00 93.75 171 ASN A N 1
ATOM 1304 C CA . ASN A 1 171 ? -9.780 6.107 8.543 1.00 93.75 171 ASN A CA 1
ATOM 1305 C C . ASN A 1 171 ? -11.197 5.632 8.842 1.00 93.75 171 ASN A C 1
ATOM 1307 O O . ASN A 1 171 ? -12.159 6.137 8.260 1.00 93.75 171 ASN A O 1
ATOM 1311 N N . TYR A 1 172 ? -11.297 4.687 9.758 1.00 93.06 172 TYR A N 1
ATOM 1312 C CA . TYR A 1 172 ? -12.531 4.063 10.191 1.00 93.06 172 TYR A CA 1
ATOM 1313 C C . TYR A 1 172 ? -12.655 4.211 11.700 1.00 93.06 172 TYR A C 1
ATOM 1315 O O . TYR A 1 172 ? -11.655 4.137 12.423 1.00 93.06 172 TYR A O 1
ATOM 1323 N N . THR A 1 173 ? -13.879 4.432 12.162 1.00 91.88 173 THR A N 1
ATOM 1324 C CA . THR A 1 173 ? -14.207 4.493 13.587 1.00 91.88 173 THR A CA 1
ATOM 1325 C C . THR A 1 173 ? -14.132 3.107 14.233 1.00 91.88 173 THR A C 1
ATOM 1327 O O . THR A 1 173 ? -13.946 2.093 13.557 1.00 91.88 173 THR A O 1
ATOM 1330 N N . GLU A 1 174 ? -14.300 3.052 15.555 1.00 90.25 174 GLU A N 1
ATOM 1331 C CA . GLU A 1 174 ? -14.415 1.801 16.317 1.00 90.25 174 GLU A CA 1
ATOM 1332 C C . GLU A 1 174 ? -15.503 0.869 15.751 1.00 90.25 174 GLU A C 1
ATOM 1334 O O . GLU A 1 174 ? -15.278 -0.330 15.617 1.00 90.25 174 GLU A O 1
ATOM 1339 N N . GLY A 1 175 ? -16.639 1.435 15.328 1.00 87.88 175 GLY A N 1
ATOM 1340 C CA . GLY A 1 175 ? -17.742 0.702 14.697 1.00 87.88 175 GLY A CA 1
ATOM 1341 C C . GLY A 1 175 ? -17.529 0.361 13.218 1.00 87.88 175 GLY A C 1
ATOM 1342 O O . GLY A 1 175 ? -18.467 -0.079 12.563 1.00 87.88 175 GLY A O 1
ATOM 1343 N N . GLY A 1 176 ? -16.339 0.607 12.660 1.00 86.75 176 GLY A N 1
ATOM 1344 C CA . GLY A 1 176 ? -16.025 0.314 11.258 1.00 86.75 176 GLY A CA 1
ATOM 1345 C C . GLY A 1 176 ? -16.617 1.302 10.249 1.00 86.75 176 GLY A C 1
ATOM 1346 O O . GLY A 1 176 ? -16.576 1.046 9.049 1.00 86.75 176 GLY A O 1
ATOM 1347 N N . LEU A 1 177 ? -17.140 2.446 10.700 1.00 89.44 177 LEU A N 1
ATOM 1348 C CA . LEU A 1 177 ? -17.687 3.459 9.799 1.00 89.44 177 LEU A CA 1
ATOM 1349 C C . LEU A 1 177 ? -16.565 4.312 9.211 1.00 89.44 177 LEU A C 1
ATOM 1351 O O . LEU A 1 177 ? -15.698 4.813 9.929 1.00 89.44 177 LEU A O 1
ATOM 1355 N N . ALA A 1 178 ? -16.600 4.490 7.895 1.00 90.38 178 ALA A N 1
ATOM 1356 C CA . ALA A 1 178 ? -15.657 5.323 7.166 1.00 90.38 178 ALA A CA 1
ATOM 1357 C C . ALA A 1 178 ? -15.812 6.799 7.578 1.00 90.38 178 ALA A C 1
ATOM 1359 O O . ALA A 1 178 ? -16.895 7.368 7.470 1.00 90.38 178 ALA A O 1
ATOM 1360 N N . ILE A 1 179 ? -14.719 7.436 8.011 1.00 88.81 179 ILE A N 1
ATOM 1361 C CA . ILE A 1 179 ? -14.731 8.845 8.441 1.00 88.81 179 ILE A CA 1
ATOM 1362 C C . ILE A 1 179 ? -14.990 9.786 7.257 1.00 88.81 179 ILE A C 1
ATOM 1364 O O . ILE A 1 179 ? -15.646 10.811 7.408 1.00 88.81 179 ILE A O 1
ATOM 1368 N N . ASN A 1 180 ? -14.483 9.445 6.071 1.00 88.62 180 ASN A N 1
ATOM 1369 C CA . ASN A 1 180 ? -14.691 10.229 4.859 1.00 88.62 180 ASN A CA 1
ATOM 1370 C C . ASN A 1 180 ? -15.682 9.514 3.932 1.00 88.62 180 ASN A C 1
ATOM 1372 O O . ASN A 1 180 ? -15.323 8.574 3.220 1.00 88.62 180 ASN A O 1
ATOM 1376 N N . THR A 1 181 ? -16.933 9.961 3.960 1.00 87.81 181 THR A N 1
ATOM 1377 C CA . THR A 1 181 ? -18.031 9.365 3.190 1.00 87.81 181 THR A CA 1
ATOM 1378 C C . THR A 1 181 ? -17.928 9.636 1.692 1.00 87.81 181 THR A C 1
ATOM 1380 O O . THR A 1 181 ? -18.372 8.803 0.908 1.00 87.81 181 THR A O 1
ATOM 1383 N N . THR A 1 182 ? -17.305 10.740 1.264 1.00 86.88 182 THR A N 1
ATOM 1384 C CA . THR A 1 182 ? -17.131 11.038 -0.167 1.00 86.88 182 THR A CA 1
ATOM 1385 C C . THR A 1 182 ? -16.122 10.094 -0.804 1.00 86.88 182 THR A C 1
ATOM 1387 O O . THR A 1 182 ? -16.395 9.528 -1.857 1.00 86.88 182 THR A O 1
ATOM 1390 N N . LEU A 1 183 ? -14.998 9.836 -0.130 1.00 85.00 183 LEU A N 1
ATOM 1391 C CA . LEU A 1 183 ? -14.036 8.832 -0.574 1.00 85.00 183 LEU A CA 1
ATOM 1392 C C . LEU A 1 183 ? -14.654 7.427 -0.566 1.00 85.00 183 LEU A C 1
ATOM 1394 O O . LEU A 1 183 ? -14.425 6.667 -1.500 1.00 85.00 183 LEU A O 1
ATOM 1398 N N . GLN A 1 184 ? -15.482 7.103 0.433 1.00 87.75 184 GLN A N 1
ATOM 1399 C CA . GLN A 1 184 ? -16.217 5.836 0.458 1.00 87.75 184 GLN A CA 1
ATOM 1400 C C . GLN A 1 184 ? -17.190 5.704 -0.723 1.00 87.75 184 GLN A C 1
ATOM 1402 O O . GLN A 1 184 ? -17.269 4.640 -1.326 1.00 87.75 184 GLN A O 1
ATOM 1407 N N . ALA A 1 185 ? -17.896 6.776 -1.088 1.00 83.50 185 ALA A N 1
ATOM 1408 C CA . ALA A 1 185 ? -18.786 6.779 -2.246 1.00 83.50 185 ALA A CA 1
ATOM 1409 C C . ALA A 1 185 ? -18.020 6.542 -3.558 1.00 83.50 185 ALA A C 1
ATOM 1411 O O . ALA A 1 185 ? -18.480 5.765 -4.389 1.00 83.50 185 ALA A O 1
ATOM 1412 N N . THR A 1 186 ? -16.833 7.142 -3.715 1.00 84.50 186 THR A N 1
ATOM 1413 C CA . THR A 1 186 ? -15.946 6.904 -4.869 1.00 84.50 186 THR A CA 1
ATOM 1414 C C . THR A 1 186 ? -15.466 5.455 -4.950 1.00 84.50 186 THR A C 1
ATOM 1416 O O . THR A 1 186 ? -15.315 4.915 -6.041 1.00 84.50 186 THR A O 1
ATOM 1419 N N . LEU A 1 187 ? -15.217 4.810 -3.809 1.00 83.88 187 LEU A N 1
ATOM 1420 C CA . LEU A 1 187 ? -14.840 3.395 -3.779 1.00 83.88 187 LEU A CA 1
ATOM 1421 C C . LEU A 1 187 ? -16.018 2.504 -4.172 1.00 83.88 187 LEU A C 1
ATOM 1423 O O . LEU A 1 187 ? -15.880 1.652 -5.042 1.00 83.88 187 LEU A O 1
ATOM 1427 N N . ASN A 1 188 ? -17.193 2.765 -3.598 1.00 83.44 188 ASN A N 1
ATOM 1428 C CA . ASN A 1 188 ? -18.402 2.008 -3.903 1.00 83.44 188 ASN A CA 1
ATOM 1429 C C . ASN A 1 188 ? -18.810 2.150 -5.383 1.00 83.44 188 ASN A C 1
ATOM 1431 O O . ASN A 1 188 ? -19.299 1.194 -5.978 1.00 83.44 188 ASN A O 1
ATOM 1435 N N . SER A 1 189 ? -18.613 3.327 -5.991 1.00 81.19 189 SER A N 1
ATOM 1436 C CA . SER A 1 189 ? -18.897 3.534 -7.416 1.00 81.19 189 SE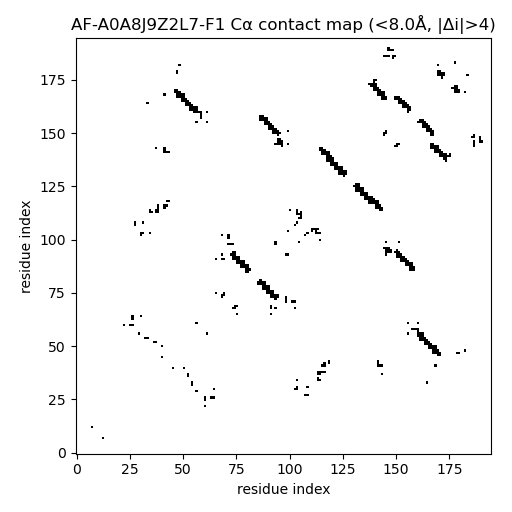R A CA 1
ATOM 1437 C C . SER A 1 189 ? -17.876 2.856 -8.329 1.00 81.19 189 SER A C 1
ATOM 1439 O O . SER A 1 189 ? -18.250 2.377 -9.398 1.00 81.19 189 SER A O 1
ATOM 1441 N N . ALA A 1 190 ? -16.611 2.774 -7.910 1.00 75.69 190 ALA A N 1
ATOM 1442 C CA . ALA A 1 190 ? -15.590 2.023 -8.630 1.00 75.69 190 ALA A CA 1
ATOM 1443 C C . ALA A 1 190 ? -15.900 0.516 -8.632 1.00 75.69 190 ALA A C 1
ATOM 1445 O O . ALA A 1 190 ? -15.819 -0.112 -9.687 1.00 75.69 190 ALA A O 1
ATOM 1446 N N . ASP A 1 191 ? -16.333 -0.041 -7.499 1.00 63.97 191 ASP A N 1
ATOM 1447 C CA . ASP A 1 191 ? -16.716 -1.456 -7.394 1.00 63.97 191 ASP A CA 1
ATOM 1448 C C . ASP A 1 191 ? -17.972 -1.785 -8.219 1.00 63.97 191 ASP A C 1
ATOM 1450 O O . ASP A 1 191 ? -18.042 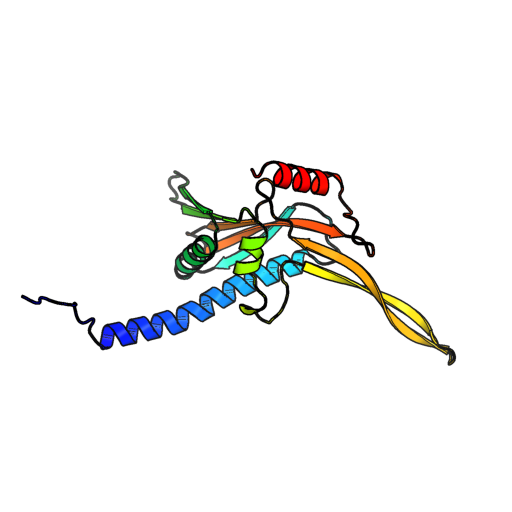-2.840 -8.841 1.00 63.97 191 ASP A O 1
ATOM 1454 N N . ALA A 1 192 ? -18.932 -0.858 -8.311 1.00 61.78 192 ALA A N 1
ATOM 1455 C CA . ALA A 1 192 ? -20.137 -1.020 -9.132 1.00 61.78 192 ALA A CA 1
ATOM 1456 C C . ALA A 1 192 ? -19.873 -0.974 -10.653 1.00 61.78 192 ALA A C 1
ATOM 1458 O O . ALA A 1 192 ? -20.752 -1.316 -11.440 1.00 61.78 192 ALA A O 1
ATOM 1459 N N . SER A 1 193 ? -18.687 -0.518 -11.072 1.00 56.22 193 SER A N 1
ATOM 1460 C CA . SER A 1 193 ? -18.298 -0.396 -12.485 1.00 56.22 193 SER A CA 1
ATOM 1461 C C . SER A 1 193 ? -17.552 -1.617 -13.040 1.00 56.22 193 SER A C 1
ATOM 1463 O O . SER A 1 193 ? -17.194 -1.629 -14.219 1.00 56.22 193 SER A O 1
ATOM 1465 N N . LEU A 1 194 ? -17.317 -2.637 -12.208 1.00 48.84 194 LEU A N 1
ATOM 1466 C CA . LEU A 1 194 ? -16.760 -3.922 -12.625 1.00 48.84 194 LEU A CA 1
ATOM 1467 C C . LEU A 1 194 ? -17.915 -4.845 -13.078 1.00 48.84 194 LEU A C 1
ATOM 1469 O O . LEU A 1 194 ? -18.817 -5.081 -12.274 1.00 48.84 194 LEU A O 1
ATOM 1473 N N . PRO A 1 195 ? -17.937 -5.308 -14.344 1.00 43.03 195 PRO A N 1
ATOM 1474 C CA . PRO A 1 195 ? -18.967 -6.212 -14.864 1.00 43.03 195 PRO A CA 1
ATOM 1475 C C . PRO A 1 195 ? -18.893 -7.625 -14.273 1.00 43.03 195 PRO A C 1
ATOM 1477 O O . PRO A 1 195 ? -17.779 -8.061 -13.896 1.00 43.03 195 PRO A O 1
#

Mean predicted aligned error: 9.94 Å

Organism: Branchiostoma lanceolatum (NCBI:txid7740)

Solvent-accessible surface area (backbone atoms only — not comparable to full-atom values): 10862 Å² total; per-residue (Å²): 142,87,84,76,84,81,76,75,53,68,67,56,54,50,53,50,49,56,50,48,67,52,47,52,61,52,45,46,50,53,52,43,51,51,30,51,53,48,39,64,65,36,39,87,92,50,78,65,43,83,46,76,52,72,50,82,45,56,52,80,56,42,56,59,45,50,54,48,48,35,73,60,64,26,48,77,45,75,48,73,48,91,50,102,78,66,52,42,33,43,35,36,36,32,44,41,51,67,41,49,46,64,76,53,24,28,92,76,57,91,62,54,61,30,55,48,38,80,39,68,45,80,45,79,42,78,38,97,84,72,47,78,42,77,45,80,42,77,57,22,35,20,32,61,46,43,27,80,86,38,35,36,35,41,32,32,35,54,83,77,13,42,30,37,41,37,35,30,36,44,39,26,37,67,88,65,47,62,73,52,59,68,63,49,50,54,48,55,54,45,60,70,69,61,132